Protein AF-A0A2G4H5I6-F1 (afdb_monomer_lite)

Foldseek 3Di:
DDDDDDDPPPPPVVVDDPPPPPPDPDPPDDPPVPDPVVVVVVVVVVVLVVVLCVLVVVLVVLLVQLLVVLQVPDPVSNVVSLVVNLVSLVVCVVVVSDPPVRSVVSNVVSVVSSVCGPCVVVVVVVVVVVVVVVVVVVVVVVVVVVVVVVVVPPPDDDDDDDDDDDDDDDDDDDDDDDDDDDDDDDDDDDDDDDDDDDDDDDDDDDDDDDD

Secondary structure (DSSP, 8-state):
-----------TTSSS------------S-----SHHHHHHHHHHHHHHHHHHHHHHHHHHHHHHHHHHHHHT-HHHHHHHHHHHHHHHHHHHHTTSS-HHHHHHHHHHHHHHHHHTTHHHHHHHHHHHHHHHHHHHHHHHHHHHHHHTTGGGSSS----------------------PPP-----PPPP---------------PPP---

Radius of gyration: 35.32 Å; chains: 1; bounding box: 115×94×62 Å

Structure (mmCIF, N/CA/C/O backbone):
data_AF-A0A2G4H5I6-F1
#
_entry.id   AF-A0A2G4H5I6-F1
#
loop_
_atom_site.group_PDB
_atom_site.id
_atom_site.type_symbol
_atom_site.label_atom_id
_atom_site.label_alt_id
_atom_site.label_comp_id
_atom_site.label_asym_id
_atom_site.label_entity_id
_atom_site.label_seq_id
_atom_site.pdbx_PDB_ins_code
_atom_site.Cartn_x
_atom_site.Cartn_y
_atom_site.Cartn_z
_atom_site.occupancy
_atom_site.B_iso_or_equiv
_atom_site.auth_seq_id
_atom_site.auth_comp_id
_atom_site.auth_asym_id
_atom_site.auth_atom_id
_atom_site.pdbx_PDB_model_num
ATOM 1 N N . MET A 1 1 ? -11.110 45.747 -21.780 1.00 41.75 1 MET A N 1
ATOM 2 C CA . MET A 1 1 ? -12.046 44.667 -22.158 1.00 41.75 1 MET A CA 1
ATOM 3 C C . MET A 1 1 ? -11.443 43.928 -23.343 1.00 41.75 1 MET A C 1
ATOM 5 O O . MET A 1 1 ? -11.481 44.450 -24.445 1.00 41.75 1 MET A O 1
ATOM 9 N N . ILE A 1 2 ? -10.780 42.793 -23.109 1.00 47.06 2 ILE A N 1
ATOM 10 C CA . ILE A 1 2 ? -10.164 41.994 -24.179 1.00 47.06 2 ILE A CA 1
ATOM 11 C C . ILE A 1 2 ? -11.187 40.932 -24.583 1.00 47.06 2 ILE A C 1
ATOM 13 O O . ILE A 1 2 ? -11.547 40.078 -23.775 1.00 47.06 2 ILE A O 1
ATOM 17 N N . ALA A 1 3 ? -11.702 41.046 -25.805 1.00 44.03 3 ALA A N 1
ATOM 18 C CA . ALA A 1 3 ? -12.706 40.152 -26.358 1.00 44.03 3 ALA A CA 1
ATOM 19 C C . ALA A 1 3 ? -12.125 38.740 -26.546 1.00 44.03 3 ALA A C 1
ATOM 21 O O . ALA A 1 3 ? -11.204 38.526 -27.333 1.00 44.03 3 ALA A O 1
ATOM 22 N N . CYS A 1 4 ? -12.676 37.775 -25.811 1.00 43.59 4 CYS A N 1
ATOM 23 C CA . CYS A 1 4 ? -12.380 36.356 -25.959 1.00 43.59 4 CYS A CA 1
ATOM 24 C C . CYS A 1 4 ? -12.968 35.880 -27.299 1.00 43.59 4 CYS A C 1
ATOM 26 O O . CYS A 1 4 ? -14.185 35.879 -27.473 1.00 43.59 4 CYS A O 1
ATOM 28 N N . HIS A 1 5 ? -12.117 35.531 -28.265 1.00 55.56 5 HIS A N 1
ATOM 29 C CA . HIS A 1 5 ? -12.571 34.918 -29.513 1.00 55.56 5 HIS A CA 1
ATOM 30 C C . HIS A 1 5 ? -13.091 33.493 -29.246 1.00 55.56 5 HIS A C 1
ATOM 32 O O . HIS A 1 5 ? -12.419 32.722 -28.553 1.00 55.56 5 HIS A O 1
ATOM 38 N N . PRO A 1 6 ? -14.254 33.105 -29.800 1.00 56.06 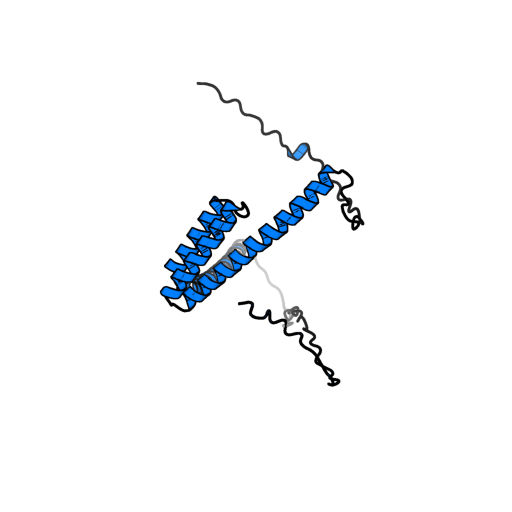6 PRO A N 1
ATOM 39 C CA . PRO A 1 6 ? -14.770 31.752 -29.666 1.00 56.06 6 PRO A CA 1
ATOM 40 C C . PRO A 1 6 ? -13.952 30.808 -30.555 1.00 56.06 6 PRO A C 1
ATOM 42 O O . PRO A 1 6 ? -14.058 30.830 -31.780 1.00 56.06 6 PRO A O 1
ATOM 45 N N . VAL A 1 7 ? -13.132 29.954 -29.941 1.00 57.03 7 VAL A N 1
ATOM 46 C CA . VAL A 1 7 ? -12.524 28.814 -30.637 1.00 57.03 7 VAL A CA 1
ATOM 47 C C . VAL A 1 7 ? -13.654 27.861 -31.012 1.00 57.03 7 VAL A C 1
ATOM 49 O O . VAL A 1 7 ? -14.208 27.166 -30.157 1.00 57.03 7 VAL A O 1
ATOM 52 N N . ALA A 1 8 ? -14.011 27.853 -32.295 1.00 55.19 8 ALA A N 1
ATOM 53 C CA . ALA A 1 8 ? -14.859 26.836 -32.886 1.00 55.19 8 ALA A CA 1
ATOM 54 C C . ALA A 1 8 ? -14.300 25.458 -32.501 1.00 55.19 8 ALA A C 1
ATOM 56 O O . ALA A 1 8 ? -13.169 25.115 -32.851 1.00 55.19 8 ALA A O 1
ATOM 57 N N . ARG A 1 9 ? -15.079 24.681 -31.738 1.00 58.03 9 ARG A N 1
ATOM 58 C CA . ARG A 1 9 ? -14.819 23.257 -31.506 1.00 58.03 9 ARG A CA 1
ATOM 59 C C . ARG A 1 9 ? -14.917 22.564 -32.859 1.00 58.03 9 ARG A C 1
ATOM 61 O O . ARG A 1 9 ? -15.999 22.158 -33.270 1.00 58.03 9 ARG A O 1
ATOM 68 N N . SER A 1 10 ? -13.794 22.472 -33.557 1.00 57.41 10 SER A N 1
ATOM 69 C CA . SER A 1 10 ? -13.638 21.601 -34.708 1.00 57.41 10 SER A CA 1
ATOM 70 C C . SER A 1 10 ? -14.009 20.188 -34.269 1.00 57.41 10 SER A C 1
ATOM 72 O O . SER A 1 10 ? -13.435 19.614 -33.339 1.00 57.41 10 SER A O 1
ATOM 74 N N . ASP A 1 11 ? -15.065 19.677 -34.889 1.00 56.25 11 ASP A N 1
ATOM 75 C CA . ASP A 1 11 ? -15.668 18.396 -34.575 1.00 56.25 11 ASP A CA 1
ATOM 76 C C . ASP A 1 11 ? -14.704 17.277 -34.984 1.00 56.25 11 ASP A C 1
ATOM 78 O O . ASP A 1 11 ? -14.683 16.794 -36.117 1.00 56.25 11 ASP A O 1
ATOM 82 N N . TRP A 1 12 ? -13.843 16.891 -34.042 1.00 52.88 12 TRP A N 1
ATOM 83 C CA . TRP A 1 12 ? -12.842 15.830 -34.181 1.00 52.88 12 TRP A CA 1
ATOM 84 C C . TRP A 1 12 ? -13.430 14.492 -34.661 1.00 52.88 12 TRP A C 1
ATOM 86 O O . TRP A 1 12 ? -12.686 13.633 -35.136 1.00 52.88 12 TRP A O 1
ATOM 96 N N . ARG A 1 13 ? -14.758 14.316 -34.577 1.00 53.72 13 ARG A N 1
ATOM 97 C CA . ARG A 1 13 ? -15.481 13.146 -35.090 1.00 53.72 13 ARG A CA 1
ATOM 98 C C . ARG A 1 13 ? -15.521 13.046 -36.615 1.00 53.72 13 ARG A C 1
ATOM 100 O O . ARG A 1 13 ? -15.739 11.944 -37.105 1.00 53.72 13 ARG A O 1
ATOM 107 N N . SER A 1 14 ? -15.286 14.129 -37.356 1.00 54.72 14 SER A N 1
ATOM 108 C CA . SER A 1 14 ? -15.277 14.092 -38.829 1.00 54.72 14 SER A CA 1
ATOM 109 C C . SER A 1 14 ? -13.963 13.534 -39.404 1.00 54.72 14 SER A C 1
ATOM 111 O O . SER A 1 14 ? -13.942 12.933 -40.474 1.00 54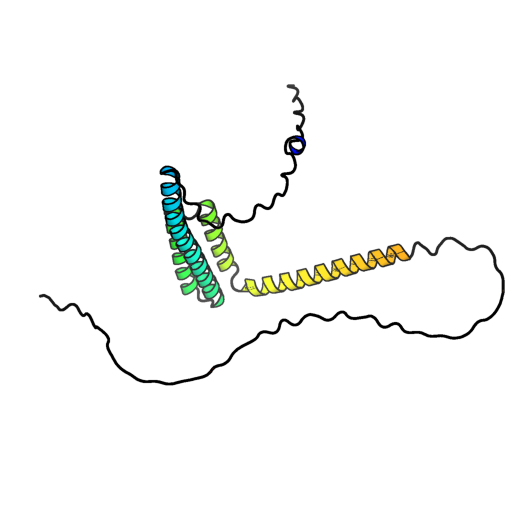.72 14 SER A O 1
ATOM 113 N N . CYS A 1 15 ? -12.855 13.649 -38.663 1.00 54.44 15 CYS A N 1
ATOM 114 C CA . CYS A 1 15 ? -11.523 13.278 -39.155 1.00 54.44 15 CYS A CA 1
ATOM 115 C C . CYS A 1 15 ? -11.106 11.825 -38.869 1.00 54.44 15 CYS A C 1
ATOM 117 O O . CYS A 1 15 ? -10.031 11.417 -39.306 1.00 54.44 15 CYS A O 1
ATOM 119 N N . TYR A 1 16 ? -11.908 11.034 -38.146 1.00 58.44 16 TYR A N 1
ATOM 120 C CA . TYR A 1 16 ? -11.603 9.621 -37.901 1.00 58.44 16 TYR A CA 1
ATOM 121 C C . TYR A 1 16 ? -12.604 8.728 -38.644 1.00 58.44 16 TYR A C 1
ATOM 123 O O . TYR A 1 16 ? -13.711 8.511 -38.145 1.00 58.44 16 TYR A O 1
ATOM 131 N N . PRO A 1 17 ? -12.257 8.199 -39.834 1.00 59.41 17 PRO A N 1
ATOM 132 C CA . PRO A 1 17 ? -13.118 7.240 -40.513 1.00 59.41 17 PRO A CA 1
ATOM 133 C C . PRO A 1 17 ? -13.340 6.026 -39.595 1.00 59.41 17 PRO A C 1
ATOM 135 O O . PRO A 1 17 ? -12.398 5.591 -38.921 1.00 59.41 17 PRO A O 1
ATOM 138 N N . PRO A 1 18 ? -14.559 5.455 -39.534 1.00 61.25 18 PRO A N 1
ATOM 139 C CA . PRO A 1 18 ? -14.814 4.282 -38.716 1.00 61.25 18 PRO A CA 1
ATOM 140 C C . PRO A 1 18 ? -13.909 3.157 -39.211 1.00 61.25 18 PRO A C 1
ATOM 142 O O . PRO A 1 18 ? -14.034 2.695 -40.347 1.00 61.25 18 PRO A O 1
ATOM 145 N N . ALA A 1 19 ? -12.965 2.749 -38.361 1.00 56.78 19 ALA A N 1
ATOM 146 C CA . ALA A 1 19 ? -12.048 1.660 -38.643 1.00 56.78 19 ALA A CA 1
ATOM 147 C C . ALA A 1 19 ? -12.852 0.459 -39.157 1.00 56.78 19 ALA A C 1
ATOM 149 O O . ALA A 1 19 ? -13.705 -0.086 -38.446 1.00 56.78 19 ALA A O 1
ATOM 150 N N . ARG A 1 20 ? -12.608 0.078 -40.420 1.00 54.12 20 ARG A N 1
ATOM 151 C CA . ARG A 1 20 ? -13.182 -1.126 -41.020 1.00 54.12 20 ARG A CA 1
ATOM 152 C C . ARG A 1 20 ? -12.883 -2.273 -40.063 1.00 54.12 20 ARG A C 1
ATOM 154 O O . ARG A 1 20 ? -11.722 -2.564 -39.787 1.00 54.12 20 ARG A O 1
ATOM 161 N N . ARG A 1 21 ? -13.935 -2.901 -39.533 1.00 57.19 21 ARG A N 1
ATOM 162 C CA . ARG A 1 21 ? -13.850 -4.090 -38.680 1.00 57.19 21 ARG A CA 1
ATOM 163 C C . ARG A 1 21 ? -13.434 -5.291 -39.532 1.00 57.19 21 ARG A C 1
ATOM 165 O O . ARG A 1 21 ? -14.226 -6.188 -39.783 1.00 57.19 21 ARG A O 1
ATOM 172 N N . GLY A 1 22 ? -12.187 -5.280 -39.991 1.00 49.09 22 GLY A N 1
ATOM 173 C CA . GLY A 1 22 ? -11.486 -6.452 -40.484 1.00 49.09 22 GLY A CA 1
ATOM 174 C C . GLY A 1 22 ? -10.975 -7.229 -39.282 1.00 49.09 22 GLY A C 1
ATOM 175 O O . GLY A 1 22 ? -9.991 -6.852 -38.652 1.00 49.09 22 GLY A O 1
ATOM 176 N N . LYS A 1 23 ? -11.695 -8.286 -38.919 1.00 55.72 23 LYS A N 1
ATOM 177 C CA . LYS A 1 23 ? -11.229 -9.300 -37.981 1.00 55.72 23 LYS A CA 1
ATOM 178 C C . LYS A 1 23 ? -10.113 -10.071 -38.691 1.00 55.72 23 LYS A C 1
ATOM 180 O O . LYS A 1 23 ? -10.418 -10.979 -39.450 1.00 55.72 23 LYS A O 1
ATOM 185 N N . SER A 1 24 ? -8.850 -9.701 -38.498 1.00 54.84 24 SER A N 1
ATOM 186 C CA . SER A 1 24 ? -7.724 -10.549 -38.903 1.00 54.84 24 SER A CA 1
ATOM 187 C C . SER A 1 24 ? -7.595 -11.703 -37.898 1.00 54.84 24 SER A C 1
ATOM 189 O O . SER A 1 24 ? -7.365 -11.454 -36.710 1.00 54.84 24 SER A O 1
ATOM 191 N N . PRO A 1 25 ? -7.810 -12.963 -38.318 1.00 57.53 25 PRO A N 1
ATOM 192 C CA . PRO A 1 25 ? -7.571 -14.120 -37.475 1.00 57.53 25 PRO A CA 1
ATOM 193 C C . PRO A 1 25 ? -6.088 -14.507 -37.559 1.00 57.53 25 PRO A C 1
ATOM 195 O O . PRO A 1 25 ? -5.510 -14.514 -38.639 1.00 57.53 25 PRO A O 1
ATOM 198 N N . GLY A 1 26 ? -5.491 -14.855 -36.418 1.00 50.06 26 GLY A N 1
ATOM 199 C CA . GLY A 1 26 ? -4.211 -15.569 -36.383 1.00 50.06 26 GLY A CA 1
ATOM 200 C C . GLY A 1 26 ? -2.964 -14.700 -36.226 1.00 50.06 26 GLY A C 1
ATOM 201 O O . GLY A 1 26 ? -2.116 -14.662 -37.104 1.00 50.06 26 GLY A O 1
ATOM 202 N N . LEU A 1 27 ? -2.812 -14.060 -35.066 1.00 49.00 27 LEU A N 1
ATOM 203 C CA . LEU A 1 27 ? -1.496 -13.705 -34.516 1.00 49.00 27 LEU A CA 1
ATOM 204 C C . LEU A 1 27 ? -1.434 -14.253 -33.087 1.00 49.00 27 LEU A C 1
ATOM 206 O O . LEU A 1 27 ? -1.467 -13.516 -32.105 1.00 49.00 27 LEU A O 1
ATOM 210 N N . THR A 1 28 ? -1.466 -15.580 -32.985 1.00 49.28 28 THR A N 1
ATOM 211 C CA . THR A 1 28 ? -1.171 -16.329 -31.754 1.00 49.28 28 THR A CA 1
ATOM 212 C C . THR A 1 28 ? 0.255 -16.864 -31.760 1.00 49.28 28 THR A C 1
ATOM 214 O O . THR A 1 28 ? 0.551 -17.814 -31.047 1.00 49.28 28 THR A O 1
ATOM 217 N N . GLU A 1 29 ? 1.136 -16.258 -32.549 1.00 50.53 29 GLU A N 1
ATOM 218 C CA . GLU A 1 29 ? 2.566 -16.441 -32.378 1.00 50.53 29 GLU A CA 1
ATOM 219 C C . GLU A 1 29 ? 3.096 -15.254 -31.598 1.00 50.53 29 GLU A C 1
ATOM 221 O O . GLU A 1 29 ? 2.771 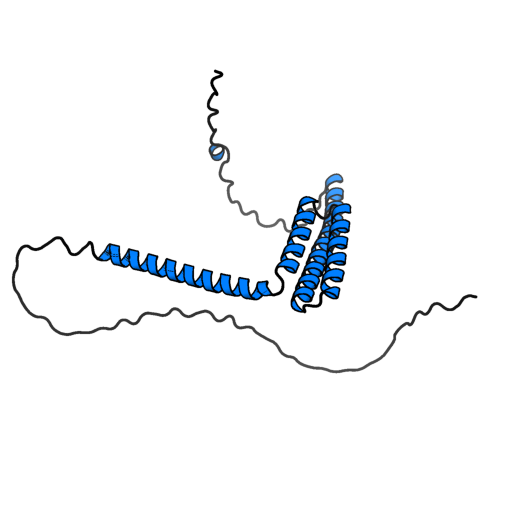-14.094 -31.858 1.00 50.53 29 GLU A O 1
ATOM 226 N N . GLU A 1 30 ? 3.821 -15.604 -30.552 1.00 52.97 30 GLU A N 1
ATOM 227 C CA . GLU A 1 30 ? 4.467 -14.739 -29.594 1.00 52.97 30 GLU A CA 1
ATOM 228 C C . GLU A 1 30 ? 4.972 -13.462 -30.258 1.00 52.97 30 GLU A C 1
ATOM 230 O O . GLU A 1 30 ? 5.655 -13.486 -31.280 1.00 52.97 30 GLU A O 1
ATOM 235 N N . CYS A 1 31 ? 4.656 -12.323 -29.645 1.00 48.53 31 CYS A N 1
ATOM 236 C CA . CYS A 1 31 ? 5.293 -11.050 -29.929 1.00 48.53 31 CYS A CA 1
ATOM 237 C C . CYS A 1 31 ? 6.795 -11.156 -29.602 1.00 48.53 31 CYS A C 1
ATOM 239 O O . CYS A 1 31 ? 7.267 -10.589 -28.613 1.00 48.53 31 CYS A O 1
ATOM 241 N N . MET A 1 32 ? 7.562 -11.890 -30.406 1.00 64.06 32 MET A N 1
ATOM 242 C CA . MET A 1 32 ? 9.010 -11.913 -30.383 1.00 64.06 32 MET A CA 1
ATOM 243 C C . MET A 1 32 ? 9.460 -10.545 -30.871 1.00 64.06 32 MET A C 1
ATOM 245 O O . MET A 1 32 ? 9.684 -10.310 -32.056 1.00 64.06 32 MET A O 1
ATOM 249 N N . ALA A 1 33 ? 9.551 -9.607 -29.931 1.00 60.88 33 ALA A N 1
ATOM 250 C CA . ALA A 1 33 ? 10.227 -8.342 -30.123 1.00 60.88 33 ALA A CA 1
ATOM 251 C C . ALA A 1 33 ? 11.573 -8.607 -30.800 1.00 60.88 33 ALA A C 1
ATOM 253 O O . ALA A 1 33 ? 12.493 -9.114 -30.167 1.00 60.88 33 ALA A O 1
ATOM 254 N N . ASN A 1 34 ? 11.704 -8.304 -32.087 1.00 79.88 34 ASN A N 1
ATOM 255 C CA . ASN A 1 34 ? 12.942 -8.595 -32.804 1.00 79.88 34 ASN A CA 1
ATOM 256 C C . ASN A 1 34 ? 14.022 -7.549 -32.452 1.00 79.88 34 ASN A C 1
ATOM 258 O O . ASN A 1 34 ? 15.203 -7.855 -32.288 1.00 79.88 34 ASN A O 1
ATOM 262 N N . ILE A 1 35 ? 13.596 -6.310 -32.186 1.00 85.31 35 ILE A N 1
ATOM 263 C CA . ILE A 1 35 ? 14.478 -5.184 -31.868 1.00 85.31 35 ILE A CA 1
ATOM 264 C C . ILE A 1 35 ? 15.042 -5.325 -30.444 1.00 85.31 35 ILE A C 1
ATOM 266 O O . ILE A 1 35 ? 14.297 -5.467 -29.472 1.00 85.31 35 ILE A O 1
ATOM 270 N N . LYS A 1 36 ? 16.371 -5.202 -30.293 1.00 89.38 36 LYS A N 1
ATOM 271 C CA . LYS A 1 36 ? 17.099 -5.348 -29.009 1.00 89.38 36 LYS A CA 1
ATOM 272 C C . LYS A 1 36 ? 16.483 -4.525 -27.865 1.00 89.38 36 LYS A C 1
ATOM 274 O O . LYS A 1 36 ? 16.339 -5.014 -26.745 1.00 89.38 36 LYS A O 1
ATOM 279 N N . GLN A 1 37 ? 16.070 -3.288 -28.150 1.00 90.19 37 GLN A N 1
ATOM 280 C CA . GLN A 1 37 ? 15.411 -2.415 -27.173 1.00 90.19 37 GLN A CA 1
ATOM 281 C C . GLN A 1 37 ? 14.073 -2.986 -26.692 1.00 90.19 37 GLN A C 1
ATOM 283 O O . GLN A 1 37 ? 13.780 -2.927 -25.500 1.00 90.19 37 GLN A O 1
ATOM 288 N N . GLN A 1 38 ? 13.268 -3.547 -27.594 1.00 90.44 38 GLN A N 1
ATOM 289 C CA . GLN A 1 38 ? 11.969 -4.121 -27.257 1.00 90.44 38 GLN A CA 1
ATOM 290 C C . GLN A 1 38 ? 12.133 -5.386 -26.398 1.00 90.44 38 GLN A C 1
ATOM 292 O O . GLN A 1 38 ? 11.480 -5.474 -25.360 1.00 90.44 38 GLN A O 1
ATOM 297 N N . LYS A 1 39 ? 13.081 -6.285 -26.729 1.00 90.06 39 LYS A N 1
ATOM 298 C CA . LYS A 1 39 ? 13.416 -7.463 -25.893 1.00 90.06 39 LYS A CA 1
ATOM 299 C C . LYS A 1 39 ? 13.733 -7.053 -24.454 1.00 90.06 39 LYS A C 1
ATOM 301 O O . LYS A 1 39 ? 13.164 -7.582 -23.504 1.00 90.06 39 LYS A O 1
ATOM 306 N N . LYS A 1 40 ? 14.573 -6.026 -24.282 1.00 92.00 40 LYS A N 1
ATOM 307 C CA . LYS A 1 40 ? 14.902 -5.472 -22.959 1.00 92.00 40 LYS A CA 1
ATOM 308 C C . LYS A 1 40 ? 13.666 -4.935 -22.228 1.00 92.00 40 LYS A C 1
ATOM 310 O O . LYS A 1 40 ? 13.537 -5.141 -21.024 1.00 92.00 40 LYS A O 1
ATOM 315 N N . ARG A 1 41 ? 12.764 -4.233 -22.925 1.00 94.06 41 ARG A N 1
ATOM 316 C CA . ARG A 1 41 ? 11.539 -3.688 -22.313 1.00 94.06 41 ARG A CA 1
ATOM 317 C C . ARG A 1 41 ? 10.587 -4.792 -21.854 1.00 94.06 41 ARG A C 1
ATOM 319 O O . ARG A 1 41 ? 10.024 -4.632 -20.777 1.00 94.06 41 ARG A O 1
ATOM 326 N N . ILE A 1 42 ? 10.469 -5.892 -22.600 1.00 92.88 42 ILE A N 1
ATOM 327 C CA . ILE A 1 42 ? 9.675 -7.066 -22.201 1.00 92.88 42 ILE A CA 1
ATOM 328 C C . ILE A 1 42 ? 10.222 -7.662 -20.899 1.00 92.88 42 ILE A C 1
ATOM 330 O O . ILE A 1 42 ? 9.496 -7.713 -19.911 1.00 92.88 42 ILE A O 1
ATOM 334 N N . LEU A 1 43 ? 11.522 -7.971 -20.840 1.00 92.94 43 LEU A N 1
ATOM 335 C CA . LEU A 1 43 ? 12.152 -8.553 -19.644 1.00 92.94 43 LEU A CA 1
ATOM 336 C C . LEU A 1 43 ? 12.017 -7.655 -18.400 1.00 92.94 43 LEU A C 1
ATOM 338 O O . LEU A 1 43 ? 11.771 -8.124 -17.286 1.00 92.94 43 LEU A O 1
ATOM 342 N N . VAL A 1 44 ? 12.164 -6.336 -18.574 1.00 95.00 44 VAL A N 1
ATOM 343 C CA . VAL A 1 44 ? 11.972 -5.366 -17.482 1.00 95.00 44 VAL A CA 1
ATOM 344 C C . VAL A 1 44 ? 10.505 -5.316 -17.047 1.00 95.00 44 VAL A C 1
ATOM 346 O O . VAL A 1 44 ? 10.229 -5.313 -15.846 1.00 95.00 44 VAL A O 1
ATOM 349 N N . ALA A 1 45 ? 9.569 -5.296 -17.997 1.00 94.06 45 ALA A N 1
ATOM 350 C CA . ALA A 1 45 ? 8.139 -5.255 -17.710 1.00 94.06 45 ALA A CA 1
ATOM 351 C C . ALA A 1 45 ? 7.668 -6.520 -16.982 1.00 94.06 45 ALA A C 1
ATOM 353 O O . ALA A 1 45 ? 6.890 -6.417 -16.035 1.00 94.06 45 ALA A O 1
ATOM 354 N N . GLU A 1 46 ? 8.165 -7.696 -17.363 1.00 95.19 46 GLU A N 1
ATOM 355 C CA . GLU A 1 46 ? 7.870 -8.967 -16.697 1.00 95.19 46 GLU A CA 1
ATOM 356 C C . GLU A 1 46 ? 8.358 -8.973 -15.249 1.00 95.19 46 GLU A C 1
ATOM 358 O O . GLU A 1 46 ? 7.574 -9.254 -14.336 1.00 95.19 46 GLU A O 1
ATOM 363 N N . ARG A 1 47 ? 9.612 -8.568 -15.011 1.00 94.06 47 ARG A N 1
ATOM 364 C CA . ARG A 1 47 ? 10.170 -8.454 -13.654 1.00 94.06 47 ARG A CA 1
ATOM 365 C C . ARG A 1 47 ? 9.335 -7.515 -12.782 1.00 94.06 47 ARG A C 1
ATOM 367 O O . ARG A 1 47 ? 8.892 -7.895 -11.697 1.00 94.06 47 ARG A O 1
ATOM 374 N N . GLN A 1 48 ? 9.051 -6.314 -13.288 1.00 95.19 48 GLN A N 1
ATOM 375 C CA . GLN A 1 48 ? 8.232 -5.325 -12.583 1.00 95.19 48 GLN A CA 1
ATOM 376 C C . GLN A 1 48 ? 6.801 -5.825 -12.356 1.00 95.19 48 GLN A C 1
ATOM 378 O O . GLN A 1 48 ? 6.215 -5.582 -11.300 1.00 95.19 48 GLN A O 1
ATOM 383 N N . ARG A 1 49 ? 6.214 -6.541 -13.323 1.00 95.56 49 ARG A N 1
ATOM 384 C CA . ARG A 1 49 ? 4.883 -7.147 -13.196 1.00 95.56 49 ARG A CA 1
ATOM 385 C C . ARG A 1 49 ? 4.856 -8.154 -12.052 1.00 95.56 49 ARG A C 1
ATOM 387 O O . ARG A 1 49 ? 3.941 -8.076 -11.232 1.00 95.56 49 ARG A O 1
ATOM 394 N N . MET A 1 50 ? 5.843 -9.043 -11.960 1.00 95.75 50 MET A N 1
ATOM 395 C CA . MET A 1 50 ? 5.918 -10.041 -10.888 1.00 95.75 50 MET A CA 1
ATOM 396 C C . MET A 1 50 ? 6.026 -9.387 -9.506 1.00 95.75 50 MET A C 1
ATOM 398 O O . MET A 1 50 ? 5.275 -9.744 -8.596 1.00 95.75 50 MET A O 1
ATOM 402 N N . GLU A 1 51 ? 6.876 -8.371 -9.351 1.00 93.94 51 GLU A N 1
ATOM 403 C CA . GLU A 1 51 ? 6.996 -7.610 -8.100 1.00 93.94 51 GLU A CA 1
ATOM 404 C C . GLU A 1 51 ? 5.699 -6.865 -7.745 1.00 93.94 51 GLU A C 1
ATOM 406 O O . GLU A 1 51 ? 5.206 -6.953 -6.616 1.00 93.94 51 GLU A O 1
ATOM 411 N N . ASN A 1 52 ? 5.080 -6.195 -8.720 1.00 95.94 52 ASN A N 1
ATOM 412 C CA . ASN A 1 52 ? 3.821 -5.478 -8.528 1.00 95.94 52 ASN A CA 1
ATOM 413 C C . ASN A 1 52 ? 2.677 -6.412 -8.123 1.00 95.94 52 ASN A C 1
ATOM 415 O O . ASN A 1 52 ? 1.857 -6.054 -7.272 1.00 95.94 52 ASN A O 1
ATOM 419 N N . ILE A 1 53 ? 2.607 -7.607 -8.712 1.00 96.38 53 ILE A N 1
ATOM 420 C CA . ILE A 1 53 ? 1.613 -8.622 -8.351 1.00 96.38 53 ILE A CA 1
ATOM 421 C C . ILE A 1 53 ? 1.843 -9.103 -6.916 1.00 96.38 53 ILE A C 1
ATOM 423 O O . ILE A 1 53 ? 0.883 -9.150 -6.141 1.00 96.38 53 ILE A O 1
ATOM 427 N N . ARG A 1 54 ? 3.093 -9.391 -6.530 1.00 96.50 54 ARG A N 1
ATOM 428 C CA . ARG A 1 54 ? 3.450 -9.800 -5.159 1.00 96.50 54 ARG A CA 1
ATOM 429 C C . ARG A 1 54 ? 3.017 -8.753 -4.131 1.00 96.50 54 ARG A C 1
ATOM 431 O O . ARG A 1 54 ? 2.313 -9.089 -3.184 1.00 96.50 54 ARG A O 1
ATOM 438 N N . TYR A 1 55 ? 3.325 -7.474 -4.353 1.00 96.88 55 TYR A N 1
ATOM 439 C CA . TYR A 1 55 ? 2.899 -6.404 -3.440 1.00 96.88 55 TYR A CA 1
ATOM 440 C C . TYR A 1 55 ? 1.384 -6.189 -3.414 1.00 96.88 55 TYR A C 1
ATOM 442 O O . TYR A 1 55 ? 0.793 -5.967 -2.357 1.00 96.88 55 TYR A O 1
ATOM 450 N N . ARG A 1 56 ? 0.713 -6.236 -4.569 1.00 94.75 56 ARG A N 1
ATOM 451 C CA . ARG A 1 56 ? -0.745 -6.036 -4.621 1.00 94.75 56 ARG A CA 1
ATOM 452 C C . ARG A 1 56 ? -1.497 -7.165 -3.927 1.00 94.75 56 ARG A C 1
ATOM 454 O O . ARG A 1 56 ? -2.475 -6.886 -3.232 1.00 94.75 56 ARG A O 1
ATOM 461 N N . SER A 1 57 ? -1.057 -8.405 -4.122 1.00 97.31 57 SER A N 1
ATOM 462 C CA . SER A 1 57 ? -1.653 -9.580 -3.486 1.00 97.31 57 SER A CA 1
ATOM 463 C C . SER A 1 57 ? -1.396 -9.590 -1.982 1.00 97.31 57 SER A C 1
ATOM 465 O O . SER A 1 57 ? -2.360 -9.702 -1.230 1.00 97.31 57 SER A O 1
ATOM 467 N N . SER A 1 58 ? -0.164 -9.339 -1.528 1.00 97.31 58 SER A N 1
ATOM 468 C CA . SER A 1 58 ? 0.152 -9.283 -0.093 1.00 97.31 58 SER A CA 1
ATOM 469 C C . SER A 1 58 ? -0.648 -8.204 0.640 1.00 97.31 58 SER A C 1
ATOM 471 O O . SER A 1 58 ? -1.241 -8.480 1.680 1.00 97.31 58 SER A O 1
ATOM 473 N N . ILE A 1 59 ? -0.781 -7.006 0.059 1.00 97.44 59 ILE A N 1
ATOM 474 C CA . ILE A 1 59 ? -1.599 -5.926 0.634 1.00 97.44 59 ILE A CA 1
ATOM 475 C C . ILE A 1 59 ? -3.082 -6.312 0.677 1.00 97.44 59 ILE A C 1
ATOM 477 O O . ILE A 1 59 ? -3.783 -5.958 1.624 1.00 97.44 59 ILE A O 1
ATOM 481 N N . LYS A 1 60 ? -3.589 -7.032 -0.332 1.00 96.62 60 LYS A N 1
ATOM 482 C CA . LYS A 1 60 ? -4.974 -7.527 -0.327 1.00 96.62 60 LYS A CA 1
ATOM 483 C C . LYS A 1 60 ? -5.188 -8.555 0.785 1.00 96.62 60 LYS A C 1
ATOM 485 O O . LYS A 1 60 ? -6.227 -8.507 1.437 1.00 96.62 60 LYS A O 1
ATOM 490 N N . THR A 1 61 ? -4.226 -9.443 1.008 1.00 97.94 61 THR A N 1
ATOM 491 C CA . THR A 1 61 ? -4.275 -10.442 2.082 1.00 97.94 61 THR A CA 1
ATOM 492 C C . THR A 1 61 ? -4.187 -9.785 3.457 1.00 97.94 61 THR A C 1
ATOM 494 O O . THR A 1 61 ? -5.041 -10.041 4.295 1.00 97.94 61 THR A O 1
ATOM 497 N N . ALA A 1 62 ? -3.244 -8.865 3.669 1.00 97.19 62 ALA A N 1
ATOM 498 C CA . ALA A 1 62 ? -3.128 -8.122 4.925 1.00 97.19 62 ALA A CA 1
ATOM 499 C C . ALA A 1 62 ? -4.396 -7.303 5.232 1.00 97.19 62 ALA A C 1
ATOM 501 O O . ALA A 1 62 ? -4.853 -7.269 6.367 1.00 97.19 62 ALA A O 1
ATOM 502 N N . PHE A 1 63 ? -5.031 -6.713 4.211 1.00 96.94 63 PHE A N 1
ATOM 503 C CA . PHE A 1 63 ? -6.324 -6.044 4.387 1.00 96.94 63 PHE A CA 1
ATOM 504 C C . PHE A 1 63 ? -7.421 -7.000 4.880 1.00 96.94 63 PHE A C 1
ATOM 506 O O . PHE A 1 63 ? -8.228 -6.606 5.714 1.00 96.94 63 PHE A O 1
ATOM 513 N N . ARG A 1 64 ? -7.469 -8.239 4.369 1.00 95.81 64 ARG A N 1
ATOM 514 C CA . ARG A 1 64 ? -8.447 -9.247 4.817 1.00 95.81 64 ARG A CA 1
ATOM 515 C C . ARG A 1 64 ? -8.239 -9.614 6.283 1.00 95.81 64 ARG A C 1
ATOM 517 O O . ARG A 1 64 ? -9.204 -9.556 7.028 1.00 95.81 64 ARG A O 1
ATOM 524 N N . ARG A 1 65 ? -6.989 -9.838 6.699 1.00 95.38 65 ARG A N 1
ATOM 525 C CA . ARG A 1 65 ? -6.635 -10.115 8.103 1.00 95.38 65 ARG A CA 1
ATOM 526 C C . ARG A 1 65 ? -7.110 -9.017 9.053 1.00 95.38 65 ARG A C 1
ATOM 528 O O . ARG A 1 65 ? -7.675 -9.311 10.094 1.00 95.38 65 ARG A O 1
ATOM 535 N N . VAL A 1 66 ? -6.947 -7.745 8.672 1.00 95.19 66 VAL A N 1
ATOM 536 C CA . VAL A 1 66 ? -7.460 -6.620 9.478 1.00 95.19 66 VAL A CA 1
ATOM 537 C C . VAL A 1 66 ? -8.986 -6.659 9.581 1.00 95.19 66 VAL A C 1
ATOM 539 O O . VAL A 1 66 ? -9.534 -6.409 10.647 1.00 95.19 66 VAL A O 1
ATOM 542 N N . VAL A 1 67 ? -9.690 -6.965 8.488 1.00 93.44 67 VAL A N 1
ATOM 543 C CA . VAL A 1 67 ? -11.158 -7.073 8.506 1.00 93.44 67 VAL A CA 1
ATOM 544 C C . VAL A 1 67 ? -11.618 -8.234 9.390 1.00 93.44 67 VAL A C 1
ATOM 546 O O . VAL A 1 67 ? -12.562 -8.056 10.152 1.00 93.44 67 VAL A O 1
ATOM 549 N N . GLU A 1 68 ? -10.951 -9.383 9.311 1.00 92.69 68 GLU A N 1
ATOM 550 C CA . GLU A 1 68 ? -11.215 -10.558 10.152 1.00 92.69 68 GLU A CA 1
ATOM 551 C C . GLU A 1 68 ? -10.971 -10.239 11.637 1.00 92.69 68 GLU A C 1
ATOM 553 O O . GLU A 1 68 ? -11.834 -10.504 12.468 1.00 92.69 68 GLU A O 1
ATOM 558 N N . ALA A 1 69 ? -9.871 -9.555 11.971 1.00 93.06 69 ALA A N 1
ATOM 559 C CA . ALA A 1 69 ? -9.593 -9.107 13.339 1.00 93.06 69 ALA A CA 1
ATOM 560 C C . ALA A 1 69 ? -10.668 -8.141 13.874 1.00 93.06 69 ALA A C 1
ATOM 562 O O . ALA A 1 69 ? -11.103 -8.256 15.016 1.00 93.06 69 ALA A O 1
ATOM 563 N N . VAL A 1 70 ? -11.155 -7.217 13.035 1.00 92.69 70 VAL A N 1
ATOM 564 C CA . VAL A 1 70 ? -12.249 -6.296 13.405 1.00 92.69 70 VAL A CA 1
ATOM 565 C C . VAL A 1 70 ? -13.570 -7.038 13.635 1.00 92.69 70 VAL A C 1
ATOM 567 O O . VAL A 1 70 ? -14.390 -6.579 14.427 1.00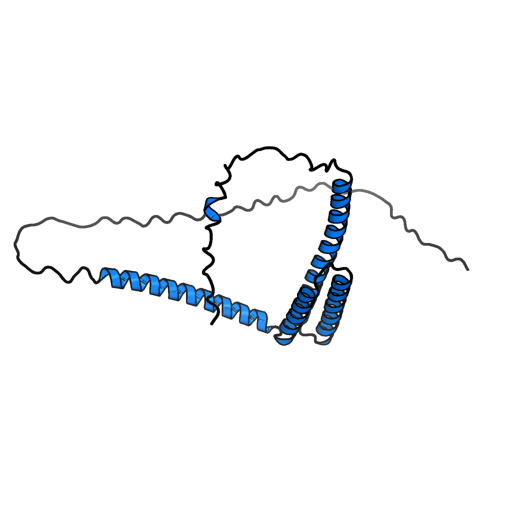 92.69 70 VAL A O 1
ATOM 570 N N . GLN A 1 71 ? -13.794 -8.170 12.964 1.00 89.19 71 GLN A N 1
ATOM 571 C CA . GLN A 1 71 ? -14.959 -9.023 13.213 1.00 89.19 71 GLN A CA 1
ATOM 572 C C . GLN A 1 71 ? -14.827 -9.815 14.520 1.00 89.19 71 GLN A C 1
ATOM 574 O O . GLN A 1 71 ? -15.839 -10.016 15.184 1.00 89.19 71 GLN A O 1
ATOM 579 N N . GLY A 1 72 ? -13.607 -10.224 14.889 1.00 88.69 72 GLY A N 1
ATOM 580 C CA . GLY A 1 72 ? -13.317 -10.889 16.164 1.00 88.69 72 GLY A CA 1
ATOM 581 C C . GLY A 1 72 ? -13.448 -9.968 17.382 1.00 88.69 72 GLY A C 1
ATOM 582 O O . GLY A 1 72 ? -13.893 -10.410 18.432 1.00 88.69 72 GLY A O 1
ATOM 583 N N . GLY A 1 73 ? -13.144 -8.674 17.229 1.00 87.00 73 GLY A N 1
ATOM 584 C CA . GLY A 1 73 ? -13.351 -7.663 18.275 1.00 87.00 73 GLY A CA 1
ATOM 585 C C . GLY A 1 73 ? -12.170 -7.454 19.232 1.00 87.00 73 GLY A C 1
ATOM 586 O O . GLY A 1 73 ? -12.251 -6.595 20.107 1.00 87.00 73 GLY A O 1
ATOM 587 N N . ASP A 1 74 ? -11.054 -8.160 19.040 1.00 91.69 74 ASP A N 1
ATOM 588 C CA . ASP A 1 74 ? -9.863 -8.037 19.886 1.00 91.69 74 ASP A CA 1
ATOM 589 C C . ASP A 1 74 ? -9.023 -6.803 19.526 1.00 91.69 74 ASP A C 1
ATOM 591 O O . ASP A 1 74 ? -8.333 -6.763 18.501 1.00 91.69 74 ASP A O 1
ATOM 595 N N . ALA A 1 75 ? -9.018 -5.793 20.400 1.00 90.19 75 ALA A N 1
ATOM 596 C CA . ALA A 1 75 ? -8.318 -4.527 20.160 1.00 90.19 75 ALA A CA 1
ATOM 597 C C . ALA A 1 75 ? -6.807 -4.705 19.891 1.00 90.19 75 ALA A C 1
ATOM 599 O O . ALA A 1 75 ? -6.271 -4.115 18.951 1.00 90.19 75 ALA A O 1
ATOM 600 N N . ALA A 1 76 ? -6.129 -5.575 20.646 1.00 93.12 76 ALA A N 1
ATOM 601 C CA . ALA A 1 76 ? -4.695 -5.830 20.480 1.00 93.12 76 ALA A CA 1
ATOM 602 C C . ALA A 1 76 ? -4.357 -6.469 19.116 1.00 93.12 76 ALA A C 1
ATOM 604 O O . ALA A 1 76 ? -3.369 -6.111 18.466 1.00 93.12 76 ALA A O 1
ATOM 605 N N . VAL A 1 77 ? -5.204 -7.387 18.641 1.00 93.56 77 VAL A N 1
ATOM 606 C CA . VAL A 1 77 ? -5.027 -8.057 17.343 1.00 93.56 77 VAL A CA 1
ATOM 607 C C . VAL A 1 77 ? -5.288 -7.079 16.193 1.00 93.56 77 VAL A C 1
ATOM 609 O O . VAL A 1 77 ? -4.584 -7.087 15.181 1.00 93.56 77 VAL A O 1
ATOM 612 N N . ILE A 1 78 ? -6.251 -6.170 16.354 1.00 94.19 78 ILE A N 1
ATOM 613 C CA . ILE A 1 78 ? -6.536 -5.127 15.361 1.00 94.19 78 ILE A CA 1
ATOM 614 C C . ILE A 1 78 ? -5.344 -4.174 15.213 1.00 94.19 78 ILE A C 1
ATOM 616 O O . ILE A 1 78 ? -4.949 -3.853 14.089 1.00 94.19 78 ILE A O 1
ATOM 620 N N . GLU A 1 79 ? -4.747 -3.731 16.321 1.00 95.19 79 GLU A N 1
ATOM 621 C CA . GLU A 1 79 ? -3.602 -2.818 16.284 1.00 95.19 79 GLU A CA 1
ATOM 622 C C . GLU A 1 79 ? -2.367 -3.440 15.631 1.00 95.19 79 GLU A C 1
ATOM 624 O O . GLU A 1 79 ? -1.701 -2.791 14.816 1.00 95.19 79 GLU A O 1
ATOM 629 N N . THR A 1 80 ? -2.061 -4.694 15.963 1.00 96.56 80 THR A N 1
ATOM 630 C CA . THR A 1 80 ? -0.925 -5.427 15.384 1.00 96.56 80 THR A CA 1
ATOM 631 C C . THR A 1 80 ? -1.120 -5.635 13.883 1.00 96.56 80 THR A C 1
ATOM 633 O O . THR A 1 80 ? -0.273 -5.207 13.090 1.00 96.56 80 THR A O 1
ATOM 636 N N . ALA A 1 81 ? -2.281 -6.145 13.464 1.00 96.06 81 ALA A N 1
ATOM 637 C CA . ALA A 1 81 ? -2.618 -6.311 12.051 1.00 96.06 81 ALA A CA 1
ATOM 638 C C . ALA A 1 81 ? -2.613 -4.973 11.283 1.00 96.06 81 ALA A C 1
ATOM 640 O O . ALA A 1 81 ? -2.183 -4.904 10.125 1.00 96.06 81 ALA A O 1
ATOM 641 N N . HIS A 1 82 ? -3.054 -3.880 11.916 1.00 96.38 82 HIS A N 1
ATOM 642 C CA . HIS A 1 82 ? -3.006 -2.545 11.324 1.00 96.38 82 HIS A CA 1
ATOM 643 C C . HIS A 1 82 ? -1.565 -2.059 11.108 1.00 96.38 82 HIS A C 1
ATOM 645 O O . HIS A 1 82 ? -1.246 -1.566 10.020 1.00 96.38 82 HIS A O 1
ATOM 651 N N . LYS A 1 83 ? -0.678 -2.231 12.097 1.00 97.19 83 LYS A N 1
ATOM 652 C CA . LYS A 1 83 ? 0.748 -1.870 11.986 1.00 97.19 83 LYS A CA 1
ATOM 653 C C . LYS A 1 83 ? 1.429 -2.641 10.852 1.00 97.19 83 LYS A C 1
ATOM 655 O O . LYS A 1 83 ? 2.114 -2.035 10.022 1.00 97.19 83 LYS A O 1
ATOM 660 N N . GLU A 1 84 ? 1.180 -3.945 10.748 1.00 97.00 84 GLU A N 1
ATOM 661 C CA . GLU A 1 84 ? 1.685 -4.773 9.645 1.00 97.00 84 GLU A CA 1
ATOM 662 C C . GLU A 1 84 ? 1.196 -4.279 8.279 1.00 97.00 84 GLU A C 1
ATOM 664 O O . GLU A 1 84 ? 1.984 -4.131 7.337 1.00 97.00 84 GLU A O 1
ATOM 669 N N . TYR A 1 85 ? -0.100 -3.974 8.172 1.00 97.75 85 TYR A N 1
ATOM 670 C CA . TYR A 1 85 ? -0.706 -3.466 6.946 1.00 97.75 85 TYR A CA 1
ATOM 671 C C . TYR A 1 85 ? -0.076 -2.145 6.488 1.00 97.75 85 TYR A C 1
ATOM 673 O O . TYR A 1 85 ? 0.269 -1.992 5.310 1.00 97.75 85 TYR A O 1
ATOM 681 N N . VAL A 1 86 ? 0.102 -1.196 7.412 1.00 97.69 86 VAL A N 1
ATOM 682 C CA . VAL A 1 86 ? 0.726 0.104 7.130 1.00 97.69 86 VAL A CA 1
ATOM 683 C C . VAL A 1 86 ? 2.180 -0.085 6.692 1.00 97.69 86 VAL A C 1
ATOM 685 O O . VAL A 1 86 ? 2.569 0.432 5.643 1.00 97.69 86 VAL A O 1
ATOM 688 N N . SER A 1 87 ? 2.943 -0.911 7.411 1.00 97.75 87 SER A N 1
ATOM 689 C CA . SER A 1 87 ? 4.334 -1.233 7.071 1.00 97.75 87 SER A CA 1
ATOM 690 C C . SER A 1 87 ? 4.473 -1.847 5.669 1.00 97.75 87 SER A C 1
ATOM 692 O O . SER A 1 87 ? 5.392 -1.504 4.919 1.00 97.75 87 SER A O 1
ATOM 694 N N . LEU A 1 88 ? 3.561 -2.740 5.268 1.00 97.56 88 LEU A N 1
ATOM 695 C CA . LEU A 1 88 ? 3.560 -3.325 3.921 1.00 97.56 88 LEU A CA 1
ATOM 696 C C . LEU A 1 88 ? 3.250 -2.294 2.829 1.00 97.56 88 LEU A C 1
ATOM 698 O O . LEU A 1 88 ? 3.857 -2.334 1.755 1.00 97.56 88 LEU A O 1
ATOM 702 N N . ILE A 1 89 ? 2.327 -1.363 3.087 1.00 97.69 89 ILE A N 1
ATOM 703 C CA . ILE A 1 89 ? 2.015 -0.272 2.155 1.00 97.69 89 ILE A CA 1
ATOM 704 C C . ILE A 1 89 ? 3.221 0.641 1.955 1.00 97.69 89 ILE A C 1
ATOM 706 O O . ILE A 1 89 ? 3.515 1.017 0.817 1.00 97.69 89 ILE A O 1
ATOM 710 N N . ASP A 1 90 ? 3.919 0.988 3.030 1.00 96.94 90 AS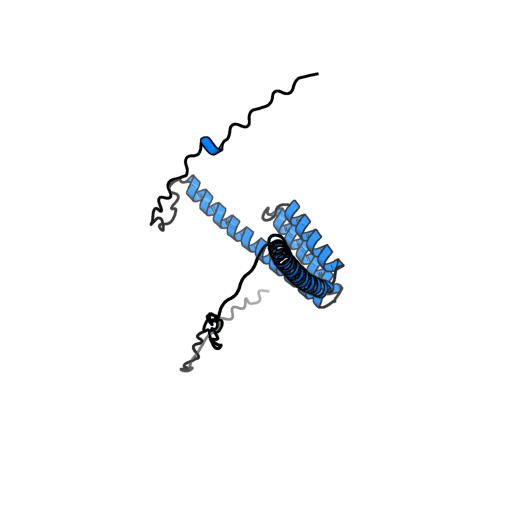P A N 1
ATOM 711 C CA . ASP A 1 90 ? 5.050 1.909 2.955 1.00 96.94 90 ASP A CA 1
ATOM 712 C C . ASP A 1 90 ? 6.231 1.273 2.226 1.00 96.94 90 ASP A C 1
ATOM 714 O O . ASP A 1 90 ? 6.788 1.881 1.308 1.00 96.94 90 ASP A O 1
ATOM 718 N N . ARG A 1 91 ? 6.498 -0.014 2.482 1.00 96.69 91 ARG A N 1
ATOM 719 C CA . ARG A 1 91 ? 7.459 -0.808 1.699 1.00 96.69 91 ARG A CA 1
ATOM 720 C C . ARG A 1 91 ? 7.095 -0.865 0.210 1.00 96.69 91 ARG A C 1
ATOM 722 O O . ARG A 1 91 ? 7.966 -0.704 -0.644 1.00 96.69 91 ARG A O 1
ATOM 729 N N . ALA A 1 92 ? 5.818 -1.051 -0.124 1.00 97.19 92 ALA A N 1
ATOM 730 C CA . ALA A 1 92 ? 5.363 -1.060 -1.517 1.00 97.19 92 ALA A CA 1
ATOM 731 C C . ALA A 1 92 ? 5.452 0.323 -2.190 1.00 97.19 92 ALA A C 1
ATOM 733 O O . ALA A 1 92 ? 5.654 0.408 -3.402 1.00 97.19 92 ALA A O 1
ATOM 734 N N . THR A 1 93 ? 5.308 1.401 -1.418 1.00 97.38 93 THR A N 1
ATOM 735 C CA . THR A 1 93 ? 5.411 2.782 -1.912 1.00 97.38 93 THR A CA 1
ATOM 736 C C . THR A 1 93 ? 6.866 3.160 -2.168 1.00 97.38 93 THR A C 1
ATOM 738 O O . THR A 1 93 ? 7.172 3.703 -3.228 1.00 97.38 93 THR A O 1
ATOM 741 N N . ALA A 1 94 ? 7.774 2.785 -1.261 1.00 96.31 94 ALA A N 1
ATOM 742 C CA . ALA A 1 94 ? 9.215 2.964 -1.436 1.00 96.31 94 ALA A CA 1
ATOM 743 C C . ALA A 1 94 ? 9.720 2.266 -2.710 1.00 96.31 94 ALA A C 1
ATOM 745 O O . ALA A 1 94 ? 10.462 2.853 -3.495 1.00 96.31 94 ALA A O 1
ATOM 746 N N . LYS A 1 95 ? 9.227 1.050 -2.988 1.00 93.44 95 LYS A N 1
ATOM 747 C CA . LYS A 1 95 ? 9.538 0.309 -4.224 1.00 93.44 95 LYS A CA 1
ATOM 748 C C . LYS A 1 95 ? 8.742 0.755 -5.457 1.00 93.44 95 LYS A C 1
ATOM 750 O O . LYS A 1 95 ? 8.809 0.102 -6.493 1.00 93.44 95 LYS A O 1
ATOM 755 N N . ARG A 1 96 ? 7.967 1.842 -5.364 1.00 94.12 96 ARG A N 1
ATOM 756 C CA . ARG A 1 96 ? 7.113 2.386 -6.440 1.00 94.12 96 ARG A CA 1
ATOM 757 C C . ARG A 1 96 ? 6.094 1.391 -7.021 1.00 94.12 96 ARG A C 1
ATOM 759 O O . ARG A 1 96 ? 5.523 1.644 -8.080 1.00 94.12 96 ARG A O 1
ATOM 766 N N . ALA A 1 97 ? 5.786 0.306 -6.310 1.00 95.38 97 ALA A N 1
ATOM 767 C CA . ALA A 1 97 ? 4.729 -0.632 -6.691 1.00 95.38 97 ALA A CA 1
ATOM 768 C C . ALA A 1 97 ? 3.322 -0.035 -6.476 1.00 95.38 97 ALA A C 1
ATOM 770 O O . ALA A 1 97 ? 2.341 -0.437 -7.115 1.00 95.38 97 ALA A O 1
ATOM 771 N N . LEU A 1 98 ? 3.217 0.948 -5.573 1.00 94.62 98 LEU A N 1
ATOM 772 C CA . LEU A 1 98 ? 2.040 1.787 -5.364 1.00 94.62 98 LEU A CA 1
ATOM 773 C C . LEU A 1 98 ? 2.415 3.268 -5.390 1.00 94.62 98 LEU A C 1
ATOM 775 O O . LEU A 1 98 ? 3.437 3.680 -4.856 1.00 94.62 98 LEU A O 1
ATOM 779 N N . HIS A 1 99 ? 1.528 4.078 -5.962 1.00 97.00 99 HIS A N 1
ATOM 780 C CA . HIS A 1 99 ? 1.630 5.530 -5.883 1.00 97.00 99 HIS A CA 1
ATOM 781 C C . HIS A 1 99 ? 1.276 6.030 -4.474 1.00 97.00 99 HIS A C 1
ATOM 783 O O . HIS A 1 99 ? 0.341 5.504 -3.863 1.00 97.00 99 HIS A O 1
ATOM 789 N N . GLN A 1 100 ? 1.921 7.106 -4.018 1.00 97.06 100 GLN A N 1
ATOM 790 C CA . GLN A 1 100 ? 1.730 7.710 -2.689 1.00 97.06 100 GLN A CA 1
ATOM 791 C C . GLN A 1 100 ? 0.251 8.012 -2.396 1.00 97.06 100 GLN A C 1
ATOM 793 O O . GLN A 1 100 ? -0.307 7.513 -1.428 1.00 97.06 100 GLN A O 1
ATOM 798 N N . ASN A 1 101 ? -0.455 8.679 -3.314 1.00 97.56 101 ASN A N 1
ATOM 799 C CA . ASN A 1 101 ? -1.902 8.917 -3.168 1.00 97.56 101 ASN A CA 1
ATOM 800 C C . ASN A 1 101 ? -2.724 7.622 -3.029 1.00 97.56 101 ASN A C 1
ATOM 802 O O . ASN A 1 101 ? -3.724 7.583 -2.315 1.00 97.56 101 ASN A O 1
ATOM 806 N N . THR A 1 102 ? -2.318 6.539 -3.699 1.00 96.81 102 THR A N 1
ATOM 807 C CA . THR A 1 102 ? -2.992 5.240 -3.555 1.00 96.81 102 THR A CA 1
ATOM 808 C C . THR A 1 102 ? -2.703 4.618 -2.193 1.00 96.81 102 THR A C 1
ATOM 810 O O . THR A 1 102 ? -3.613 4.043 -1.597 1.00 96.81 102 THR A O 1
ATOM 813 N N . ALA A 1 103 ? -1.475 4.752 -1.693 1.00 97.62 103 ALA A N 1
ATOM 814 C CA . ALA A 1 103 ? -1.102 4.350 -0.343 1.00 97.62 103 ALA A CA 1
ATOM 815 C C . ALA A 1 103 ? -1.927 5.112 0.706 1.00 97.62 103 ALA A C 1
ATOM 817 O O . ALA A 1 103 ? -2.597 4.475 1.520 1.00 97.62 103 ALA A O 1
ATOM 818 N N . SER A 1 104 ? -2.009 6.441 0.610 1.00 97.88 104 SER A N 1
ATOM 819 C CA . SER A 1 104 ? -2.803 7.281 1.518 1.00 97.88 104 SER A CA 1
ATOM 820 C C . SER A 1 104 ? -4.283 6.891 1.523 1.00 97.88 104 SER A C 1
ATOM 822 O O . SER A 1 104 ? -4.871 6.702 2.588 1.00 97.88 104 SER A O 1
ATOM 824 N N . ARG A 1 105 ? -4.886 6.663 0.344 1.00 97.50 105 ARG A N 1
ATOM 825 C CA . ARG A 1 105 ? -6.279 6.183 0.241 1.00 97.50 105 ARG A CA 1
ATOM 826 C C . ARG A 1 105 ? -6.489 4.832 0.924 1.00 97.50 105 ARG A C 1
ATOM 828 O O . ARG A 1 105 ? -7.536 4.612 1.527 1.00 97.50 105 ARG A O 1
ATOM 835 N N . LYS A 1 106 ? -5.525 3.916 0.812 1.00 97.00 106 LYS A N 1
ATOM 836 C CA . LYS A 1 106 ? -5.602 2.589 1.438 1.00 97.00 106 LYS A CA 1
ATOM 837 C C . LYS A 1 106 ? -5.474 2.663 2.960 1.00 97.00 106 LYS A C 1
ATOM 839 O O . LYS A 1 106 ? -6.291 2.048 3.640 1.00 97.00 106 LYS A O 1
ATOM 844 N N . LYS A 1 107 ? -4.540 3.466 3.480 1.00 97.06 107 LYS A N 1
ATOM 845 C CA . LYS A 1 107 ? -4.414 3.740 4.922 1.00 97.06 107 LYS A CA 1
ATOM 846 C C . LYS A 1 107 ? -5.711 4.335 5.480 1.00 97.06 107 LYS A C 1
ATOM 848 O O . LYS A 1 107 ? -6.314 3.758 6.377 1.00 97.06 107 LYS A O 1
ATOM 853 N N . ALA A 1 108 ? -6.220 5.396 4.848 1.00 97.25 108 ALA A N 1
ATOM 854 C CA . ALA A 1 108 ? -7.477 6.039 5.239 1.00 97.25 108 ALA A CA 1
ATOM 855 C C . ALA A 1 108 ? -8.696 5.102 5.145 1.00 97.25 108 ALA A C 1
ATOM 857 O O . ALA A 1 108 ? -9.671 5.248 5.877 1.00 97.25 108 ALA A O 1
ATOM 858 N N . ARG A 1 109 ? -8.681 4.133 4.223 1.00 95.56 109 ARG A N 1
ATOM 859 C CA . ARG A 1 109 ? -9.751 3.136 4.130 1.00 95.56 109 ARG A CA 1
ATOM 860 C C . ARG A 1 109 ? -9.747 2.199 5.332 1.00 95.56 109 ARG A C 1
ATOM 862 O O . ARG A 1 109 ? -10.826 1.914 5.839 1.00 95.56 109 ARG A O 1
ATOM 869 N N . VAL A 1 110 ? -8.585 1.707 5.757 1.00 95.38 110 VAL A N 1
ATOM 870 C CA . VAL A 1 110 ? -8.499 0.792 6.904 1.00 95.38 110 VAL A CA 1
ATOM 871 C C . VAL A 1 110 ? -8.889 1.492 8.196 1.00 95.38 110 VAL A C 1
ATOM 873 O O . VAL A 1 110 ? -9.704 0.950 8.935 1.00 95.38 110 VAL A O 1
ATOM 876 N N . THR A 1 111 ? -8.426 2.722 8.419 1.00 95.19 111 THR A N 1
ATOM 877 C CA . THR A 1 111 ? -8.817 3.485 9.614 1.00 95.19 111 THR A CA 1
ATOM 878 C C . THR A 1 111 ? -10.331 3.682 9.697 1.00 95.19 111 THR A C 1
ATOM 880 O O . THR A 1 111 ? -10.919 3.494 10.756 1.00 95.19 111 THR A O 1
ATOM 883 N N . ARG A 1 112 ? -11.004 3.949 8.568 1.00 93.81 112 ARG A N 1
ATOM 884 C CA . ARG A 1 112 ? -12.477 4.017 8.509 1.00 93.81 112 ARG A CA 1
ATOM 885 C C . ARG A 1 112 ? -13.168 2.683 8.786 1.00 93.81 112 ARG A C 1
ATOM 887 O O . ARG A 1 112 ? -14.297 2.692 9.265 1.00 93.81 112 ARG A O 1
ATOM 894 N N . VAL A 1 113 ? -12.556 1.557 8.414 1.00 92.12 113 VAL A N 1
ATOM 895 C CA . VAL A 1 113 ? -13.101 0.222 8.710 1.00 92.12 113 VAL A CA 1
ATOM 896 C C . VAL A 1 113 ? -13.009 -0.049 10.205 1.00 92.12 113 VAL A C 1
ATOM 898 O O . VAL A 1 113 ? -14.022 -0.404 10.796 1.00 92.12 113 VAL A O 1
ATOM 901 N N . ILE A 1 114 ? -11.845 0.197 10.810 1.00 93.06 114 ILE A N 1
ATOM 902 C CA . ILE A 1 114 ? -11.634 0.046 12.255 1.00 93.06 114 ILE A CA 1
ATOM 903 C C . ILE A 1 114 ? -12.611 0.946 13.026 1.00 93.06 114 ILE A C 1
ATOM 905 O O . ILE A 1 114 ? -13.332 0.462 13.887 1.00 93.06 114 ILE A O 1
ATOM 909 N N . ALA A 1 115 ? -12.736 2.221 12.638 1.00 91.62 115 ALA A N 1
ATOM 910 C CA . ALA A 1 115 ? -13.647 3.170 13.283 1.00 91.62 115 ALA A CA 1
ATOM 911 C C . ALA A 1 115 ? -15.138 2.804 13.146 1.00 91.62 115 ALA A C 1
ATOM 913 O O . ALA A 1 115 ? -15.939 3.164 14.003 1.00 91.62 115 ALA A O 1
ATOM 914 N N . ARG A 1 116 ? -15.542 2.115 12.068 1.00 87.19 116 ARG A N 1
ATOM 915 C CA . ARG A 1 116 ? -16.932 1.650 11.894 1.00 87.19 116 ARG A CA 1
ATOM 916 C C . ARG A 1 116 ? -17.240 0.363 12.654 1.00 87.19 116 ARG A C 1
ATOM 918 O O . ARG A 1 116 ? -18.415 0.100 12.902 1.00 87.19 116 ARG A O 1
ATOM 925 N N . GLY A 1 117 ? -16.227 -0.437 12.979 1.00 81.00 117 GLY A N 1
ATOM 926 C CA . GLY A 1 117 ? -16.402 -1.726 13.641 1.00 81.00 117 GLY A CA 1
ATOM 927 C C . GLY A 1 117 ? -17.292 -2.715 12.858 1.00 81.00 117 GLY A C 1
ATOM 928 O O . GLY A 1 117 ? -17.498 -2.563 11.644 1.00 81.00 117 GLY A O 1
ATOM 929 N N . PRO A 1 118 ? -17.862 -3.732 13.531 1.00 74.25 118 PRO A N 1
ATOM 930 C CA . PRO A 1 118 ? -18.654 -4.798 12.901 1.00 74.25 118 PRO A CA 1
ATOM 931 C C . PRO A 1 118 ? -20.002 -4.333 12.314 1.00 74.25 118 PRO A C 1
ATOM 933 O O . PRO A 1 118 ? -20.627 -5.064 11.543 1.00 74.25 118 PRO A O 1
ATOM 936 N N . GLN A 1 119 ? -20.415 -3.081 12.559 1.00 69.44 119 GLN A N 1
ATOM 937 C CA . GLN A 1 119 ? -21.630 -2.460 11.998 1.00 69.44 119 GLN A CA 1
ATOM 938 C C . GLN A 1 119 ? -21.653 -2.439 10.452 1.00 69.44 119 GLN A C 1
ATOM 940 O O . GLN A 1 119 ? -22.667 -2.127 9.818 1.00 69.44 119 GLN A O 1
ATOM 945 N N . LEU A 1 120 ? -20.533 -2.769 9.800 1.00 64.31 120 LEU A N 1
ATOM 946 C CA . LEU A 1 120 ? -20.428 -2.913 8.350 1.00 64.31 120 LEU A CA 1
ATOM 947 C C . LEU A 1 120 ? -21.376 -3.965 7.768 1.00 64.31 120 LEU A C 1
ATOM 949 O O . LEU A 1 120 ? -21.916 -3.728 6.687 1.00 64.31 120 LEU A O 1
ATOM 953 N N . GLU A 1 121 ? -21.602 -5.093 8.439 1.00 72.69 121 GLU A N 1
ATOM 954 C CA . GLU A 1 121 ? -22.526 -6.102 7.906 1.00 72.69 121 GLU A CA 1
ATOM 955 C C . GLU A 1 121 ? -23.974 -5.622 7.987 1.00 72.69 121 GLU A C 1
ATOM 957 O O . GLU A 1 121 ? -24.722 -5.714 7.012 1.00 72.69 121 GLU A O 1
ATOM 962 N N . GLU A 1 122 ? -24.341 -4.978 9.089 1.00 76.06 122 GLU A N 1
ATOM 963 C CA . GLU A 1 122 ? -25.690 -4.459 9.291 1.00 76.06 122 GLU A CA 1
ATOM 964 C C . GLU A 1 122 ? -26.008 -3.294 8.342 1.00 76.06 122 GLU A C 1
ATOM 966 O O . GLU A 1 122 ? -27.055 -3.253 7.692 1.00 76.06 122 GLU A O 1
ATOM 971 N N . THR A 1 123 ? -25.057 -2.376 8.149 1.00 76.25 123 THR A N 1
ATOM 972 C CA . THR A 1 123 ? -25.199 -1.275 7.181 1.00 76.25 123 THR A CA 1
ATOM 973 C C . THR A 1 123 ? -25.262 -1.766 5.732 1.00 76.25 123 THR A C 1
ATOM 975 O O . THR A 1 123 ? -26.017 -1.206 4.929 1.00 76.25 123 THR A O 1
ATOM 978 N N . LYS A 1 124 ? -24.525 -2.827 5.370 1.00 81.00 124 LYS A N 1
ATOM 979 C CA . LYS A 1 124 ? -24.638 -3.465 4.047 1.00 81.00 124 LYS A CA 1
ATOM 980 C C . LYS A 1 124 ? -26.019 -4.079 3.849 1.00 81.00 124 LYS A C 1
ATOM 982 O O . LYS A 1 124 ? -26.624 -3.799 2.812 1.00 81.00 124 LYS A O 1
ATOM 987 N N . LYS A 1 125 ? -26.522 -4.853 4.820 1.00 81.69 125 LYS A N 1
ATOM 988 C CA . LYS A 1 125 ? -27.872 -5.444 4.780 1.00 81.69 125 LYS A CA 1
ATOM 989 C C . LYS A 1 125 ? -28.931 -4.354 4.608 1.00 81.69 125 LYS A C 1
ATOM 991 O O . LYS A 1 125 ? -29.691 -4.405 3.644 1.00 81.69 125 LYS A O 1
ATOM 996 N N . ARG A 1 126 ? -28.885 -3.300 5.437 1.00 83.75 126 ARG A N 1
ATOM 997 C CA . ARG A 1 126 ? -29.771 -2.121 5.347 1.00 83.75 126 ARG A CA 1
ATOM 998 C C . ARG A 1 126 ? -29.733 -1.442 3.978 1.00 83.75 126 ARG A C 1
ATOM 1000 O O . ARG A 1 126 ? -30.757 -1.012 3.456 1.00 83.75 126 ARG A O 1
ATOM 1007 N N . ARG A 1 127 ? -28.554 -1.336 3.361 1.00 87.94 127 ARG A N 1
ATOM 1008 C CA . ARG A 1 127 ? -28.424 -0.769 2.012 1.00 87.94 127 ARG A CA 1
ATOM 1009 C C . ARG A 1 127 ? -29.040 -1.676 0.943 1.00 87.94 127 ARG A C 1
ATOM 1011 O O . ARG A 1 127 ? -29.622 -1.156 -0.005 1.00 87.94 127 ARG A O 1
ATOM 1018 N N . VAL A 1 128 ? -28.893 -2.999 1.063 1.00 88.19 128 VAL A N 1
ATOM 1019 C CA . VAL A 1 128 ? -29.492 -3.966 0.126 1.00 88.19 128 VAL A CA 1
ATOM 1020 C C . VAL A 1 128 ? -31.013 -3.907 0.205 1.00 88.19 128 VAL A C 1
ATOM 1022 O O . VAL A 1 128 ? -31.637 -3.715 -0.836 1.00 88.19 128 VAL A O 1
ATOM 1025 N N . THR A 1 129 ? -31.588 -3.970 1.411 1.00 87.06 129 THR A N 1
ATOM 1026 C CA . THR A 1 129 ? -33.045 -3.892 1.608 1.00 87.06 129 THR A CA 1
ATOM 1027 C C . THR A 1 129 ? -33.610 -2.565 1.108 1.00 87.06 129 THR A C 1
ATOM 1029 O O . THR A 1 129 ? -34.614 -2.547 0.396 1.00 87.06 129 THR A O 1
ATOM 1032 N N . ARG A 1 130 ? -32.917 -1.447 1.373 1.00 88.06 130 ARG A N 1
ATOM 1033 C CA . ARG A 1 130 ? -33.304 -0.132 0.846 1.00 88.06 130 ARG A CA 1
ATOM 1034 C C . ARG A 1 130 ? -33.243 -0.083 -0.680 1.00 88.06 130 ARG A C 1
ATOM 1036 O O . ARG A 1 130 ? -34.159 0.443 -1.293 1.00 88.06 130 ARG A O 1
ATOM 1043 N N . LYS A 1 131 ? -32.213 -0.661 -1.308 1.00 88.44 131 LYS A N 1
ATOM 1044 C CA . LYS A 1 131 ? -32.078 -0.697 -2.776 1.00 88.44 131 LYS A CA 1
ATOM 1045 C C . LYS A 1 131 ? -33.169 -1.541 -3.441 1.00 88.44 131 LYS A C 1
ATOM 1047 O O . LYS A 1 131 ? -33.677 -1.159 -4.495 1.00 88.44 131 LYS A O 1
ATOM 1052 N N . THR A 1 132 ? -33.513 -2.689 -2.858 1.00 84.50 132 THR A N 1
ATOM 1053 C CA . THR A 1 132 ? -34.626 -3.514 -3.347 1.00 84.50 132 THR A CA 1
ATOM 1054 C C . THR A 1 132 ? -35.957 -2.796 -3.167 1.00 84.50 132 THR A C 1
ATOM 1056 O O . THR A 1 132 ? -36.747 -2.791 -4.104 1.00 84.50 132 THR A O 1
ATOM 1059 N N . ALA A 1 133 ? -36.163 -2.110 -2.037 1.00 82.88 133 ALA A N 1
ATOM 1060 C CA . ALA A 1 133 ? -37.361 -1.310 -1.793 1.00 82.88 133 ALA A CA 1
ATOM 1061 C C . ALA A 1 133 ? -37.484 -0.132 -2.774 1.00 82.88 133 ALA A C 1
ATOM 1063 O O . ALA A 1 133 ? -38.540 0.045 -3.365 1.00 82.88 133 ALA A O 1
ATOM 1064 N N . THR A 1 134 ? -36.406 0.614 -3.050 1.00 83.88 134 THR A N 1
ATOM 1065 C CA . THR A 1 134 ? -36.436 1.707 -4.044 1.00 83.88 134 THR A CA 1
ATOM 1066 C C . THR A 1 134 ? -36.669 1.199 -5.462 1.00 83.88 134 THR A C 1
ATOM 1068 O O . THR A 1 134 ? -37.313 1.875 -6.251 1.00 83.88 134 THR A O 1
ATOM 1071 N N . LYS A 1 135 ? -36.159 0.006 -5.801 1.00 86.44 135 LYS A N 1
ATOM 1072 C CA . LYS A 1 135 ? -36.412 -0.615 -7.108 1.00 86.44 135 LYS A CA 1
ATOM 1073 C C . LYS A 1 135 ? -37.860 -1.100 -7.232 1.00 86.44 135 LYS A C 1
ATOM 1075 O O . LYS A 1 135 ? -38.428 -0.999 -8.310 1.00 86.44 135 LYS A O 1
ATOM 1080 N N . ALA A 1 136 ? -38.434 -1.628 -6.150 1.00 83.12 136 ALA A N 1
ATOM 1081 C CA . ALA A 1 136 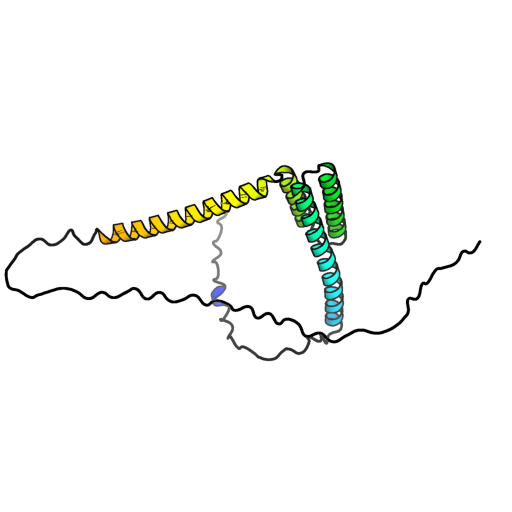? -39.846 -1.986 -6.098 1.00 83.12 136 ALA A CA 1
ATOM 1082 C C . ALA A 1 136 ? -40.728 -0.735 -6.220 1.00 83.12 136 ALA A C 1
ATOM 1084 O O . ALA A 1 136 ? -41.608 -0.722 -7.065 1.00 83.12 136 ALA A O 1
ATOM 1085 N N . ALA A 1 137 ? -40.425 0.332 -5.476 1.00 74.69 137 ALA A N 1
ATOM 1086 C CA . ALA A 1 137 ? -41.145 1.603 -5.552 1.00 74.69 137 ALA A CA 1
ATOM 1087 C C . ALA A 1 137 ? -41.068 2.242 -6.949 1.00 74.69 137 ALA A C 1
ATOM 1089 O O . ALA A 1 137 ? -42.101 2.599 -7.493 1.00 74.69 137 ALA A O 1
ATOM 1090 N N . ALA A 1 138 ? -39.884 2.290 -7.577 1.00 82.31 138 ALA A N 1
ATOM 1091 C CA . ALA A 1 138 ? -39.737 2.786 -8.950 1.00 82.31 138 ALA A CA 1
ATOM 1092 C C . ALA A 1 138 ? -40.546 1.961 -9.966 1.00 82.31 138 ALA A C 1
ATOM 1094 O O . ALA A 1 138 ? -41.094 2.511 -10.912 1.00 82.31 138 ALA A O 1
ATOM 1095 N N . LYS A 1 139 ? -40.662 0.644 -9.749 1.00 77.12 139 LYS A N 1
ATOM 1096 C CA . LYS A 1 139 ? -41.479 -0.233 -10.593 1.00 77.12 139 LYS A CA 1
ATOM 1097 C C . LYS A 1 139 ? -42.985 -0.029 -10.382 1.00 77.12 139 LYS A C 1
ATOM 1099 O O . LYS A 1 139 ? -43.747 -0.250 -11.314 1.00 77.12 139 LYS A O 1
ATOM 1104 N N . VAL A 1 140 ? -43.408 0.351 -9.176 1.00 73.62 140 VAL A N 1
ATOM 1105 C CA . VAL A 1 140 ? -44.813 0.676 -8.881 1.00 73.62 140 VAL A CA 1
ATOM 1106 C C . VAL A 1 140 ? -45.179 2.024 -9.493 1.00 73.62 140 VAL A C 1
ATOM 1108 O O . VAL A 1 140 ? -46.183 2.083 -10.181 1.00 73.62 140 VAL A O 1
ATOM 1111 N N . THR A 1 141 ? -44.327 3.048 -9.383 1.00 69.12 141 THR A N 1
ATOM 1112 C CA . THR A 1 141 ? -44.572 4.345 -10.039 1.00 69.12 141 THR A CA 1
ATOM 1113 C C . THR A 1 141 ? -44.521 4.239 -11.565 1.00 69.12 141 THR A C 1
ATOM 1115 O O . THR A 1 141 ? -45.313 4.871 -12.246 1.00 69.12 141 THR A O 1
ATOM 1118 N N . GLU A 1 142 ? -43.636 3.402 -12.124 1.00 66.62 142 GLU A N 1
ATOM 1119 C CA . GLU A 1 142 ? -43.655 3.083 -13.563 1.00 66.62 142 GLU A CA 1
ATOM 1120 C C . GLU A 1 142 ? -44.947 2.363 -13.980 1.00 66.62 142 GLU A C 1
ATOM 1122 O O . GLU A 1 142 ? -45.405 2.550 -15.099 1.00 66.62 142 GLU A O 1
ATOM 1127 N N . ALA A 1 143 ? -45.543 1.546 -13.107 1.00 56.25 143 ALA A N 1
ATOM 1128 C CA . ALA A 1 143 ? -46.819 0.894 -13.384 1.00 56.25 143 ALA A CA 1
ATOM 1129 C C . ALA A 1 143 ? -48.012 1.847 -13.199 1.00 56.25 143 ALA A C 1
ATOM 1131 O O . ALA A 1 143 ? -48.947 1.775 -13.984 1.00 56.25 143 ALA A O 1
ATOM 1132 N N . GLU A 1 144 ? -47.977 2.750 -12.217 1.00 57.00 144 GLU A N 1
ATOM 1133 C CA . GLU A 1 144 ? -49.015 3.766 -11.991 1.00 57.00 144 GLU A CA 1
ATOM 1134 C C . GLU A 1 144 ? -49.075 4.793 -13.132 1.00 57.00 144 GLU A C 1
ATOM 1136 O O . GLU A 1 144 ? -50.170 5.116 -13.577 1.00 57.00 144 GLU A O 1
ATOM 1141 N N . VAL A 1 145 ? -47.936 5.207 -13.705 1.00 53.69 145 VAL A N 1
ATOM 1142 C CA . VAL A 1 145 ? -47.907 6.088 -14.896 1.00 53.69 145 VAL A CA 1
ATOM 1143 C C . VAL A 1 145 ? -48.543 5.416 -16.127 1.00 53.69 145 VAL A C 1
ATOM 1145 O O . VAL A 1 145 ? -49.152 6.093 -16.948 1.00 53.69 145 VAL A O 1
ATOM 1148 N N . VAL A 1 146 ? -48.480 4.082 -16.237 1.00 52.41 146 VAL A N 1
ATOM 1149 C CA . VAL A 1 146 ? -49.172 3.324 -17.302 1.00 52.41 146 VAL A CA 1
ATOM 1150 C C . VAL A 1 146 ? -50.678 3.218 -17.040 1.00 52.41 146 VAL A C 1
ATOM 1152 O O . VAL A 1 146 ? -51.445 3.071 -17.986 1.00 52.41 146 VAL A O 1
ATOM 1155 N N . VAL A 1 147 ? -51.125 3.302 -15.783 1.00 52.28 147 VAL A N 1
ATOM 1156 C CA . VAL A 1 147 ? -52.559 3.347 -15.462 1.00 52.28 147 VAL A CA 1
ATOM 1157 C C . VAL A 1 147 ? -53.115 4.746 -15.731 1.00 52.28 147 VAL A C 1
ATOM 1159 O O . VAL A 1 147 ? -54.172 4.840 -16.339 1.00 52.28 147 VAL A O 1
ATOM 1162 N N . GLU A 1 148 ? -52.397 5.823 -15.394 1.00 49.66 148 GLU A N 1
ATOM 1163 C CA . GLU A 1 148 ? -52.834 7.202 -15.688 1.00 49.66 148 GLU A CA 1
ATOM 1164 C C . GLU A 1 148 ? -52.917 7.518 -17.192 1.00 49.66 148 GLU A C 1
ATOM 1166 O O . GLU A 1 148 ? -53.808 8.255 -17.602 1.00 49.66 148 GLU A O 1
ATOM 1171 N N . GLU A 1 149 ? -52.074 6.923 -18.043 1.00 45.62 149 GLU A N 1
ATOM 1172 C CA . GLU A 1 149 ? -52.144 7.132 -19.502 1.00 45.62 149 GLU A CA 1
ATOM 1173 C C . GLU A 1 149 ? -53.320 6.380 -20.172 1.00 45.62 149 GLU A C 1
ATOM 1175 O O . GLU A 1 149 ? -53.715 6.714 -21.287 1.00 45.62 149 GLU A O 1
ATOM 1180 N N . VAL A 1 150 ? -53.938 5.400 -19.495 1.00 45.25 150 VAL A N 1
ATOM 1181 C CA . VAL A 1 150 ? -55.089 4.633 -20.023 1.00 45.25 150 VAL A CA 1
ATOM 1182 C C . VAL A 1 150 ? -56.443 5.256 -19.637 1.00 45.25 150 VAL A C 1
ATOM 1184 O O . VAL A 1 150 ? -57.429 5.021 -20.330 1.00 45.25 150 VAL A O 1
ATOM 1187 N N . VAL A 1 151 ? -56.510 6.111 -18.606 1.00 44.69 151 VAL A N 1
ATOM 1188 C CA . VAL A 1 151 ? -57.768 6.773 -18.175 1.00 44.69 151 VAL A CA 1
ATOM 1189 C C . VAL A 1 151 ? -58.124 8.007 -19.035 1.00 44.69 151 VAL A C 1
ATOM 1191 O O . VAL A 1 151 ? -59.226 8.528 -18.932 1.00 44.69 151 VAL A O 1
ATOM 1194 N N . VAL A 1 152 ? -57.252 8.453 -19.952 1.00 44.66 152 VAL A N 1
ATOM 1195 C CA . VAL A 1 152 ? -57.506 9.628 -20.827 1.00 44.66 152 VAL A CA 1
ATOM 1196 C C . VAL A 1 152 ? -58.237 9.266 -22.141 1.00 44.66 152 VAL A C 1
ATOM 1198 O O . VAL A 1 152 ? -58.416 10.116 -23.005 1.00 44.66 152 VAL A O 1
ATOM 1201 N N . VAL A 1 153 ? -58.693 8.019 -22.327 1.00 45.09 153 VAL A N 1
ATOM 1202 C CA . VAL A 1 153 ? -59.379 7.588 -23.572 1.00 45.09 153 VAL A CA 1
ATOM 1203 C C . VAL A 1 153 ? -60.917 7.555 -23.448 1.00 45.09 153 VAL A C 1
ATOM 1205 O O . VAL A 1 153 ? -61.596 7.364 -24.450 1.00 45.09 153 VAL A O 1
ATOM 1208 N N . GLU A 1 154 ? -61.507 7.787 -22.269 1.00 46.97 154 GLU A N 1
ATOM 1209 C CA . GLU A 1 154 ? -62.957 7.576 -22.061 1.00 46.97 154 GLU A CA 1
ATOM 1210 C C . GLU A 1 154 ? -63.852 8.837 -22.112 1.00 46.97 154 GLU A C 1
ATOM 1212 O O . GLU A 1 154 ? -65.065 8.701 -21.980 1.00 46.97 154 GLU A O 1
ATOM 1217 N N . GLU A 1 155 ? -63.327 10.049 -22.354 1.00 48.06 155 GLU A N 1
ATOM 1218 C CA . GLU A 1 155 ? -64.125 11.292 -22.216 1.00 48.06 155 GLU A CA 1
ATOM 1219 C C . GLU A 1 155 ? -64.577 12.009 -23.508 1.00 48.06 155 GLU A C 1
ATOM 1221 O O . GLU A 1 155 ? -65.150 13.093 -23.426 1.00 48.06 155 GLU A O 1
ATOM 1226 N N . GLU A 1 156 ? -64.446 11.417 -24.701 1.00 51.06 156 GLU A N 1
ATOM 1227 C CA . GLU A 1 156 ? -65.090 11.960 -25.914 1.00 51.06 156 GLU A CA 1
ATOM 1228 C C . GLU A 1 156 ? -65.779 10.872 -26.752 1.00 51.06 156 GLU A C 1
ATOM 1230 O O . GLU A 1 156 ? -65.146 10.240 -27.592 1.00 51.06 156 GLU A O 1
ATOM 1235 N N . LEU A 1 157 ? -67.088 10.672 -26.524 1.00 43.50 157 LEU A N 1
ATOM 1236 C CA . LEU A 1 157 ? -68.146 10.512 -27.548 1.00 43.50 157 LEU A CA 1
ATOM 1237 C C . LEU A 1 157 ? -69.463 10.031 -26.906 1.00 43.50 157 LEU A C 1
ATOM 1239 O O . LEU A 1 157 ? -69.702 8.839 -26.736 1.00 43.50 157 LEU A O 1
ATOM 1243 N N . VAL A 1 158 ? -70.365 10.973 -26.613 1.00 47.66 158 VAL A N 1
ATOM 1244 C CA . VAL A 1 158 ? -71.800 10.700 -26.419 1.00 47.66 158 VAL A CA 1
ATOM 1245 C C . VAL A 1 158 ? -72.572 11.469 -27.486 1.00 47.66 158 VAL A C 1
ATOM 1247 O O . VAL A 1 158 ? -72.860 12.637 -27.262 1.00 47.66 158 VAL A O 1
ATOM 1250 N N . VAL A 1 159 ? -72.914 10.824 -28.613 1.00 41.56 159 VAL A N 1
ATOM 1251 C CA . VAL A 1 159 ? -74.079 11.151 -29.467 1.00 41.56 159 VAL A CA 1
ATOM 1252 C C . VAL A 1 159 ? -74.527 9.895 -30.256 1.00 41.56 159 VAL A C 1
ATOM 1254 O O . VAL A 1 159 ? -73.777 9.375 -31.071 1.00 41.56 159 VAL A O 1
ATOM 1257 N N . GLU A 1 160 ? -75.777 9.486 -29.994 1.00 43.84 160 GLU A N 1
ATOM 1258 C CA . GLU A 1 160 ? -76.751 8.722 -30.815 1.00 43.84 160 GLU A CA 1
ATOM 1259 C C . GLU A 1 160 ? -76.636 7.186 -31.063 1.00 43.84 160 GLU A C 1
ATOM 1261 O O . GLU A 1 160 ? -75.718 6.651 -31.671 1.00 43.84 160 GLU A O 1
ATOM 1266 N N . THR A 1 161 ? -77.696 6.505 -30.592 1.00 50.44 161 THR A N 1
ATOM 1267 C CA . THR A 1 161 ? -78.218 5.117 -30.760 1.00 50.44 161 THR A CA 1
ATOM 1268 C C . THR A 1 161 ? -78.611 4.776 -32.226 1.00 50.44 161 THR A C 1
ATOM 1270 O O . THR A 1 161 ? -78.736 5.756 -32.959 1.00 50.44 161 THR A O 1
ATOM 1273 N N . PRO A 1 162 ? -78.955 3.528 -32.693 1.00 53.94 162 PRO A N 1
ATOM 1274 C CA . PRO A 1 162 ? -79.737 2.479 -31.990 1.00 53.94 162 PRO A CA 1
ATOM 1275 C C . PRO A 1 162 ? -79.522 0.968 -32.348 1.00 53.94 162 PRO A C 1
ATOM 1277 O O . PRO A 1 162 ? -78.970 0.611 -33.377 1.00 53.94 162 PRO A O 1
ATOM 1280 N N . VAL A 1 163 ? -80.023 0.104 -31.445 1.00 49.47 163 VAL A N 1
ATOM 1281 C CA . VAL A 1 163 ? -80.812 -1.143 -31.655 1.00 49.47 163 VAL A CA 1
ATOM 1282 C C . VAL A 1 163 ? -80.385 -2.107 -32.788 1.00 49.47 163 VAL A C 1
ATOM 1284 O O . VAL A 1 163 ? -80.624 -1.811 -33.947 1.00 49.47 163 VAL A O 1
ATOM 1287 N N . ASP A 1 164 ? -79.843 -3.291 -32.444 1.00 34.31 164 ASP A N 1
ATOM 1288 C CA . ASP A 1 164 ? -80.424 -4.616 -32.782 1.00 34.31 164 ASP A CA 1
ATOM 1289 C C . ASP A 1 164 ? -79.540 -5.829 -32.378 1.00 34.31 164 ASP A C 1
ATOM 1291 O O . ASP A 1 164 ? -78.345 -5.880 -32.650 1.00 34.31 164 ASP A O 1
ATOM 1295 N N . ALA A 1 165 ? -80.214 -6.809 -31.760 1.00 41.75 165 ALA A N 1
ATOM 1296 C CA . ALA A 1 165 ? -80.062 -8.274 -31.835 1.00 41.75 165 ALA A CA 1
ATOM 1297 C C . ALA A 1 165 ? -78.740 -9.017 -31.479 1.00 41.75 165 ALA A C 1
ATOM 1299 O O . ALA A 1 165 ? -77.765 -9.033 -32.219 1.00 41.75 165 ALA A O 1
ATOM 1300 N N . ASP A 1 166 ? -78.836 -9.773 -30.374 1.00 35.25 166 ASP A N 1
ATOM 1301 C CA . ASP A 1 166 ? -78.610 -11.231 -30.246 1.00 35.25 166 ASP A CA 1
ATOM 1302 C C . ASP A 1 166 ? -77.338 -11.886 -30.839 1.00 35.25 166 ASP A C 1
ATOM 1304 O O . ASP A 1 166 ? -77.225 -12.058 -32.048 1.00 35.25 166 ASP A O 1
ATOM 1308 N N . ALA A 1 167 ? -76.442 -12.378 -29.963 1.00 36.09 167 ALA A N 1
ATOM 1309 C CA . ALA A 1 167 ? -75.701 -13.640 -30.150 1.00 36.09 167 ALA A CA 1
ATOM 1310 C C . ALA A 1 167 ? -74.857 -14.010 -28.904 1.00 36.09 167 ALA A C 1
ATOM 1312 O O . ALA A 1 167 ? -73.761 -13.500 -28.686 1.00 36.09 167 ALA A O 1
ATOM 1313 N N . THR A 1 168 ? -75.397 -14.937 -28.109 1.00 44.94 168 THR A N 1
ATOM 1314 C CA . THR A 1 168 ? -74.744 -16.156 -27.573 1.00 44.94 168 THR A CA 1
ATOM 1315 C C . THR A 1 168 ? -73.327 -16.125 -26.958 1.00 44.94 168 THR A C 1
ATOM 1317 O O . THR A 1 168 ? -72.328 -15.937 -27.640 1.00 44.94 168 THR A O 1
ATOM 1320 N N . GLU A 1 169 ? -73.302 -16.534 -25.680 1.00 38.53 169 GLU A N 1
ATOM 1321 C CA . GLU A 1 169 ? -72.379 -17.474 -25.005 1.00 38.53 169 GLU A CA 1
ATOM 1322 C C . GLU A 1 169 ? -70.845 -17.246 -24.992 1.00 38.53 169 GLU A C 1
ATOM 1324 O O . GLU A 1 169 ? -70.136 -17.187 -25.990 1.00 38.53 169 GLU A O 1
ATOM 1329 N N . ALA A 1 170 ? -70.315 -17.246 -23.763 1.00 39.81 170 ALA A N 1
ATOM 1330 C CA . ALA A 1 170 ? -68.903 -17.386 -23.393 1.00 39.81 170 ALA A CA 1
ATOM 1331 C C . ALA A 1 170 ? -68.345 -18.796 -23.747 1.00 39.81 170 ALA A C 1
ATOM 1333 O O . ALA A 1 170 ? -69.090 -19.625 -24.261 1.00 39.81 170 ALA A O 1
ATOM 1334 N N . PRO A 1 171 ? -67.136 -19.226 -23.310 1.00 55.00 171 PRO A N 1
ATOM 1335 C CA . PRO A 1 171 ? -65.862 -18.557 -22.991 1.00 55.00 171 PRO A CA 1
ATOM 1336 C C . PRO A 1 171 ? -64.652 -19.273 -23.659 1.00 55.00 171 PRO A C 1
ATOM 1338 O O . PRO A 1 171 ? -64.672 -20.489 -23.824 1.00 55.00 171 PRO A O 1
ATOM 1341 N N . VAL A 1 172 ? -63.498 -18.619 -23.883 1.00 37.38 172 VAL A N 1
ATOM 1342 C CA . VAL A 1 172 ? -62.227 -19.376 -24.029 1.00 37.38 172 VAL A CA 1
ATOM 1343 C C . VAL A 1 172 ? -61.052 -18.701 -23.322 1.00 37.38 172 VAL A C 1
ATOM 1345 O O . VAL A 1 172 ? -60.515 -17.681 -23.744 1.00 37.38 172 VAL A O 1
ATOM 1348 N N . LYS A 1 173 ? -60.612 -19.362 -22.247 1.00 42.16 173 LYS A N 1
ATOM 1349 C CA . LYS A 1 173 ? -59.333 -19.165 -21.558 1.00 42.16 173 LYS A CA 1
ATOM 1350 C C . LYS A 1 173 ? -58.171 -19.309 -22.548 1.00 42.16 173 LYS A C 1
ATOM 1352 O O . LYS A 1 173 ? -58.044 -20.355 -23.183 1.00 42.16 173 LYS A O 1
ATOM 1357 N N . LYS A 1 174 ? -57.229 -18.362 -22.569 1.00 38.28 174 LYS A N 1
ATOM 1358 C CA . LYS A 1 174 ? -55.846 -18.655 -22.978 1.00 38.28 174 LYS A CA 1
ATOM 1359 C C . LYS A 1 174 ? -54.884 -18.355 -21.840 1.00 38.28 174 LYS A C 1
ATOM 1361 O O . LYS A 1 174 ? -54.696 -17.222 -21.414 1.00 38.28 174 LYS A O 1
ATOM 1366 N N . ALA A 1 175 ? -54.324 -19.449 -21.339 1.00 38.19 175 ALA A N 1
ATOM 1367 C CA . ALA A 1 175 ? -53.321 -19.514 -20.302 1.00 38.19 175 ALA A CA 1
ATOM 1368 C C . ALA A 1 175 ? -52.030 -18.794 -20.717 1.00 38.19 175 ALA A C 1
ATOM 1370 O O . ALA A 1 175 ? -51.533 -18.954 -21.832 1.00 38.19 175 ALA A O 1
ATOM 1371 N N . ALA A 1 176 ? -51.464 -18.042 -19.775 1.00 37.22 176 ALA A N 1
ATOM 1372 C CA . ALA A 1 176 ? -50.147 -17.440 -19.883 1.00 37.22 176 ALA A CA 1
ATOM 1373 C C . ALA A 1 176 ? -49.059 -18.529 -19.951 1.00 37.22 176 ALA A C 1
ATOM 1375 O O . ALA A 1 176 ? -48.859 -19.302 -19.012 1.00 37.22 176 ALA A O 1
ATOM 1376 N N . ALA A 1 177 ? -48.326 -18.564 -21.063 1.00 40.06 177 ALA A N 1
ATOM 1377 C CA . ALA A 1 177 ? -47.147 -19.399 -21.236 1.00 40.06 177 ALA A CA 1
ATOM 1378 C C . ALA A 1 177 ? -45.983 -18.868 -20.377 1.00 40.06 177 ALA A C 1
ATOM 1380 O O . ALA A 1 177 ? -45.404 -17.815 -20.646 1.00 40.06 177 ALA A O 1
ATOM 1381 N N . LYS A 1 178 ? -45.611 -19.627 -19.343 1.00 36.44 178 LYS A N 1
ATOM 1382 C CA . LYS A 1 178 ? -44.408 -19.415 -18.529 1.00 36.44 178 LYS A CA 1
ATOM 1383 C C . LYS A 1 178 ? -43.217 -20.091 -19.214 1.00 36.44 178 LYS A C 1
ATOM 1385 O O . LYS A 1 178 ? -43.129 -21.314 -19.241 1.00 36.44 178 LYS A O 1
ATOM 1390 N N . LYS A 1 179 ? -42.291 -19.305 -19.770 1.00 34.78 179 LYS A N 1
ATOM 1391 C CA . LYS A 1 179 ? -41.043 -19.819 -20.365 1.00 34.78 179 LYS A CA 1
ATOM 1392 C C . LYS A 1 179 ? -40.100 -20.311 -19.242 1.00 34.78 179 LYS A C 1
ATOM 1394 O O . LYS A 1 179 ? -39.857 -19.543 -18.308 1.00 34.78 179 LYS A O 1
ATOM 1399 N N . PRO A 1 180 ? -39.598 -21.561 -19.269 1.00 45.53 180 PRO A N 1
ATOM 1400 C CA . PRO A 1 180 ? -38.888 -22.148 -18.133 1.00 45.53 180 PRO A CA 1
ATOM 1401 C C . PRO A 1 180 ? -37.414 -21.731 -18.053 1.00 45.53 180 PRO A C 1
ATOM 1403 O O . PRO A 1 180 ? -36.722 -21.561 -19.056 1.00 45.53 180 PRO A O 1
ATOM 1406 N N . ALA A 1 181 ? -36.943 -21.600 -16.813 1.00 37.91 181 ALA A N 1
ATOM 1407 C CA . ALA A 1 181 ? -35.563 -21.334 -16.440 1.00 37.91 181 ALA A CA 1
ATOM 1408 C C . ALA A 1 181 ? -34.652 -22.536 -16.746 1.00 37.91 181 ALA A C 1
ATOM 1410 O O . ALA A 1 181 ? -34.916 -23.657 -16.313 1.00 37.91 181 ALA A O 1
ATOM 1411 N N . ALA A 1 182 ? -33.541 -22.281 -17.438 1.00 41.59 182 ALA A N 1
ATOM 1412 C CA . ALA A 1 182 ? -32.470 -23.249 -17.634 1.00 41.59 182 ALA A CA 1
ATOM 1413 C C . ALA A 1 182 ? -31.736 -23.510 -16.303 1.00 41.59 182 ALA A C 1
ATOM 1415 O O . ALA A 1 182 ? -31.042 -22.637 -15.777 1.00 41.59 182 ALA A O 1
ATOM 1416 N N . LYS A 1 183 ? -31.883 -24.724 -15.757 1.00 41.06 183 LYS A N 1
ATOM 1417 C CA . LYS A 1 183 ? -31.033 -25.253 -14.682 1.00 41.06 183 LYS A CA 1
ATOM 1418 C C . LYS A 1 183 ? -29.679 -25.651 -15.273 1.00 41.06 183 LYS A C 1
ATOM 1420 O O . LYS A 1 183 ? -29.609 -26.506 -16.149 1.00 41.06 183 LYS A O 1
ATOM 1425 N N . LYS A 1 184 ? -28.599 -25.055 -14.767 1.00 37.28 184 LYS A N 1
ATOM 1426 C CA . LYS A 1 184 ? -27.223 -25.489 -15.030 1.00 37.28 184 LYS A CA 1
ATOM 1427 C C . LYS A 1 184 ? -26.939 -26.722 -14.170 1.00 37.28 184 LYS A C 1
ATOM 1429 O O . LYS A 1 184 ? -26.796 -26.599 -12.957 1.00 37.28 184 LYS A O 1
ATOM 1434 N N . ALA A 1 185 ? -26.904 -27.894 -14.796 1.00 38.94 185 ALA A N 1
ATOM 1435 C CA . ALA A 1 185 ? -26.460 -29.129 -14.166 1.00 38.94 185 ALA A CA 1
ATOM 1436 C C . ALA A 1 185 ? -24.955 -29.041 -13.871 1.00 38.94 185 ALA A C 1
ATOM 1438 O O . ALA A 1 185 ? -24.138 -28.800 -14.759 1.00 38.94 185 ALA A O 1
ATOM 1439 N N . THR A 1 186 ? -24.600 -29.200 -12.602 1.00 38.59 186 THR A N 1
ATOM 1440 C CA . THR A 1 186 ? -23.242 -29.467 -12.133 1.00 38.59 186 THR A CA 1
ATOM 1441 C C . THR A 1 186 ? -23.013 -30.973 -12.188 1.00 38.59 186 THR A C 1
ATOM 1443 O O . THR A 1 186 ? -23.639 -31.707 -11.426 1.00 38.59 186 THR A O 1
ATOM 1446 N N . ALA A 1 187 ? -22.135 -31.432 -13.079 1.00 38.47 187 ALA A N 1
ATOM 1447 C CA . ALA A 1 187 ? -21.642 -32.803 -13.077 1.00 38.47 187 ALA A CA 1
ATOM 1448 C C . ALA A 1 187 ? -20.456 -32.913 -12.105 1.00 38.47 187 ALA A C 1
ATOM 1450 O O . ALA A 1 187 ? -19.461 -32.200 -12.235 1.00 38.47 187 ALA A O 1
ATOM 1451 N N . LYS A 1 188 ? -20.607 -33.796 -11.120 1.00 39.78 188 LYS A N 1
ATOM 1452 C CA . LYS A 1 188 ? -19.583 -34.295 -10.201 1.00 39.78 188 LYS A CA 1
ATOM 1453 C C . LYS A 1 188 ? -19.224 -35.707 -10.674 1.00 39.78 188 LYS A C 1
ATOM 1455 O O . LYS A 1 188 ? -20.152 -36.504 -10.783 1.00 39.78 188 LYS A O 1
ATOM 1460 N N . PRO A 1 189 ? -17.951 -36.049 -10.906 1.00 50.81 189 PRO A N 1
ATOM 1461 C CA . PRO A 1 189 ? -17.530 -37.442 -10.881 1.00 50.81 189 PRO A CA 1
ATOM 1462 C C . PRO A 1 189 ? -16.864 -37.759 -9.532 1.00 50.81 189 PRO A C 1
ATOM 1464 O O . PRO A 1 189 ? -15.894 -37.115 -9.136 1.00 50.81 189 PRO A O 1
ATOM 1467 N N . ALA A 1 190 ? -17.449 -38.716 -8.808 1.00 36.16 190 ALA A N 1
ATOM 1468 C CA . ALA A 1 190 ? -16.794 -39.508 -7.765 1.00 36.16 190 ALA A CA 1
ATOM 1469 C C . ALA A 1 190 ? -16.066 -40.664 -8.488 1.00 36.16 190 ALA A C 1
ATOM 1471 O O . ALA A 1 190 ? -16.622 -41.204 -9.437 1.00 36.16 190 ALA A O 1
ATOM 1472 N N . ALA A 1 191 ? -14.759 -40.825 -8.281 1.00 36.69 191 ALA A N 1
ATOM 1473 C CA . ALA A 1 191 ? -14.149 -41.777 -7.345 1.00 36.69 191 ALA A CA 1
ATOM 1474 C C . ALA A 1 191 ? -14.181 -43.228 -7.865 1.00 36.69 191 ALA A C 1
ATOM 1476 O O . ALA A 1 191 ? -15.221 -43.874 -7.831 1.00 36.69 191 ALA A O 1
ATOM 1477 N N . GLU A 1 192 ? -13.015 -43.714 -8.293 1.00 43.91 192 GLU A N 1
ATOM 1478 C CA . GLU A 1 192 ? -12.678 -45.136 -8.378 1.00 43.91 192 GLU A CA 1
ATOM 1479 C C . GLU A 1 192 ? -11.261 -45.292 -7.799 1.00 43.91 192 GLU A C 1
ATOM 1481 O O . GLU A 1 192 ? -10.331 -44.593 -8.207 1.00 43.91 192 GLU A O 1
ATOM 1486 N N . GLU A 1 193 ? -11.165 -46.102 -6.745 1.00 42.62 193 GLU A N 1
ATOM 1487 C CA . GLU A 1 193 ? -9.973 -46.417 -5.953 1.00 42.62 193 GLU A CA 1
ATOM 1488 C C . GLU A 1 193 ? -9.164 -47.548 -6.599 1.00 42.62 193 GLU A C 1
ATOM 1490 O O . GLU A 1 193 ? -9.735 -48.511 -7.105 1.00 42.62 193 GLU A O 1
ATOM 1495 N N . ALA A 1 194 ? -7.836 -47.481 -6.480 1.00 40.97 194 ALA A N 1
ATOM 1496 C CA . ALA A 1 194 ? -6.938 -48.637 -6.495 1.00 40.97 194 ALA A CA 1
ATOM 1497 C C . ALA A 1 194 ? -5.623 -48.283 -5.750 1.00 40.97 194 ALA A C 1
ATOM 1499 O O . ALA A 1 194 ? -5.306 -47.096 -5.645 1.00 40.97 194 ALA A O 1
ATOM 1500 N N . PRO A 1 195 ? -4.907 -49.270 -5.172 1.00 53.12 195 PRO A N 1
ATOM 1501 C CA . PRO A 1 195 ? -4.406 -49.187 -3.795 1.00 53.12 195 PRO A CA 1
ATOM 1502 C C . PRO A 1 195 ? -2.879 -48.993 -3.638 1.00 53.12 195 PRO A C 1
ATOM 1504 O O . PRO A 1 195 ? -2.159 -48.726 -4.592 1.00 53.12 195 PRO A O 1
ATOM 1507 N N . ALA A 1 196 ? -2.466 -49.076 -2.368 1.00 46.59 196 ALA A N 1
ATOM 1508 C CA . ALA A 1 196 ? -1.205 -48.732 -1.711 1.00 46.59 196 ALA A CA 1
ATOM 1509 C C . ALA A 1 196 ? 0.041 -49.598 -2.029 1.00 46.59 196 ALA A C 1
ATOM 1511 O O . ALA A 1 196 ? -0.060 -50.602 -2.726 1.00 46.59 196 ALA A O 1
ATOM 1512 N N . GLU A 1 197 ? 1.148 -49.199 -1.366 1.00 46.25 197 GLU A N 1
ATOM 1513 C CA . GLU A 1 197 ? 2.495 -49.812 -1.204 1.00 46.25 197 GLU A CA 1
ATOM 1514 C C . GLU A 1 197 ? 3.535 -49.282 -2.231 1.00 46.25 197 GLU A C 1
ATOM 1516 O O . GLU A 1 197 ? 3.245 -49.208 -3.416 1.00 46.25 197 GLU A O 1
ATOM 1521 N N . ASP A 1 198 ? 4.747 -48.799 -1.910 1.00 41.38 198 ASP A N 1
ATOM 1522 C CA . ASP A 1 198 ? 5.600 -48.922 -0.721 1.00 41.38 198 ASP A CA 1
ATOM 1523 C C . ASP A 1 198 ? 6.791 -47.908 -0.755 1.00 41.38 198 ASP A C 1
ATOM 1525 O O . ASP A 1 198 ? 7.173 -47.438 -1.826 1.00 41.38 198 ASP A O 1
ATOM 1529 N N . ALA A 1 199 ? 7.400 -47.665 0.417 1.00 47.53 199 ALA A N 1
ATOM 1530 C CA . ALA A 1 199 ? 8.816 -47.312 0.691 1.00 47.53 199 ALA A CA 1
ATOM 1531 C C . ALA A 1 199 ? 9.493 -45.948 0.318 1.00 47.53 199 ALA A C 1
ATOM 1533 O O . ALA A 1 199 ? 9.624 -45.586 -0.844 1.00 47.53 199 ALA A O 1
ATOM 1534 N N . ALA A 1 200 ? 10.090 -45.334 1.369 1.00 49.22 200 ALA A N 1
ATOM 1535 C CA . ALA A 1 200 ? 11.419 -44.667 1.471 1.00 49.22 200 ALA A CA 1
ATOM 1536 C C . ALA A 1 200 ? 11.703 -43.401 0.606 1.00 49.22 200 ALA A C 1
ATOM 1538 O O . ALA A 1 200 ? 11.328 -43.320 -0.548 1.00 49.22 200 ALA A O 1
ATOM 1539 N N . GLU A 1 201 ? 12.376 -42.321 1.022 1.00 55.56 201 GLU A N 1
ATOM 1540 C CA . GLU A 1 201 ? 13.327 -42.051 2.101 1.00 55.56 201 GLU A CA 1
ATOM 1541 C C . GLU A 1 201 ? 13.456 -40.517 2.249 1.00 55.56 201 GLU A C 1
ATOM 1543 O O . GLU A 1 201 ? 13.440 -39.784 1.257 1.00 55.56 201 GLU A O 1
ATOM 1548 N N . ALA A 1 202 ? 13.569 -40.013 3.477 1.00 56.47 202 ALA A N 1
ATOM 1549 C CA . ALA A 1 202 ? 13.812 -38.601 3.759 1.00 56.47 202 ALA A CA 1
ATOM 1550 C C . ALA A 1 202 ? 15.322 -38.352 3.912 1.00 56.47 202 ALA A C 1
ATOM 1552 O O . ALA A 1 202 ? 15.931 -39.006 4.755 1.00 56.47 202 ALA A O 1
ATOM 1553 N N . PRO A 1 203 ? 15.939 -37.386 3.210 1.00 66.06 203 PRO A N 1
ATOM 1554 C CA . PRO A 1 203 ? 17.244 -36.890 3.615 1.00 66.06 203 PRO A CA 1
ATOM 1555 C C . PRO A 1 203 ? 17.073 -35.773 4.651 1.00 66.06 203 PRO A C 1
ATOM 1557 O O . PRO A 1 203 ? 16.676 -34.645 4.351 1.00 66.06 203 PRO A O 1
ATOM 1560 N N . THR A 1 204 ? 17.361 -36.119 5.900 1.00 60.12 204 THR A N 1
ATOM 1561 C CA . THR A 1 204 ? 17.698 -35.187 6.975 1.00 60.12 204 THR A CA 1
ATOM 1562 C C . THR A 1 204 ? 19.119 -34.667 6.749 1.00 60.12 204 THR A C 1
ATOM 1564 O O . THR A 1 204 ? 20.073 -35.380 7.041 1.00 60.12 204 THR A O 1
ATOM 1567 N N . ASP A 1 205 ? 19.277 -33.438 6.262 1.00 58.06 205 ASP A N 1
ATOM 1568 C CA . ASP A 1 205 ? 20.565 -32.735 6.318 1.00 58.06 205 ASP A CA 1
ATOM 1569 C C . ASP A 1 205 ? 20.607 -31.862 7.577 1.00 58.06 205 ASP A C 1
ATOM 1571 O O . ASP A 1 205 ? 20.035 -30.770 7.640 1.00 58.06 205 ASP A O 1
ATOM 1575 N N . ALA A 1 206 ? 21.262 -32.394 8.606 1.00 63.03 206 ALA A N 1
ATOM 1576 C CA . ALA A 1 206 ? 21.706 -31.669 9.785 1.00 63.03 206 ALA A CA 1
ATOM 1577 C C . ALA A 1 206 ? 23.149 -31.184 9.549 1.00 63.03 206 ALA A C 1
ATOM 1579 O O . ALA A 1 206 ? 24.010 -32.019 9.273 1.00 63.03 206 ALA A O 1
ATOM 1580 N N . PRO A 1 207 ? 23.470 -29.885 9.676 1.00 68.62 207 PRO A N 1
ATOM 1581 C CA . PRO A 1 207 ? 24.855 -29.464 9.830 1.00 68.62 207 PRO A CA 1
ATOM 1582 C C . PRO A 1 207 ? 25.288 -29.647 11.290 1.00 68.62 207 PRO A C 1
ATOM 1584 O O . PRO A 1 207 ? 24.666 -29.116 12.211 1.00 68.62 207 PRO A O 1
ATOM 1587 N N . ALA A 1 208 ? 26.341 -30.441 11.462 1.00 57.31 208 ALA A N 1
ATOM 1588 C CA . ALA A 1 208 ? 27.019 -30.715 12.717 1.00 57.31 208 ALA A CA 1
ATOM 1589 C C . ALA A 1 208 ? 27.670 -29.463 13.329 1.00 57.31 208 ALA A C 1
ATOM 1591 O O . ALA A 1 208 ? 28.091 -28.550 12.619 1.00 57.31 208 ALA A O 1
ATOM 1592 N N . ASP A 1 209 ? 27.763 -29.491 14.659 1.00 51.75 209 ASP A N 1
ATOM 1593 C CA . ASP A 1 209 ? 28.732 -28.771 15.482 1.00 51.75 209 ASP A CA 1
ATOM 1594 C C . ASP A 1 209 ? 30.143 -28.769 14.866 1.00 51.75 209 ASP A C 1
ATOM 1596 O O . ASP A 1 209 ? 30.729 -29.827 14.632 1.00 51.75 209 ASP A O 1
ATOM 1600 N N . GLU A 1 210 ? 30.724 -27.579 14.721 1.00 58.81 210 GLU A N 1
ATOM 1601 C CA . GLU A 1 210 ? 32.166 -27.371 14.847 1.00 58.81 210 GLU A CA 1
ATOM 1602 C C . GLU A 1 210 ? 32.399 -26.388 15.999 1.00 58.81 210 GLU A C 1
ATOM 1604 O O . GLU A 1 210 ? 31.668 -25.410 16.170 1.00 58.81 210 GLU A O 1
ATOM 1609 N N . SER A 1 211 ? 33.378 -26.758 16.819 1.00 58.25 211 SER A N 1
ATOM 1610 C CA . SER A 1 211 ? 33.760 -26.185 18.111 1.00 58.25 211 SER A CA 1
ATOM 1611 C C . SER A 1 211 ? 34.302 -24.759 18.047 1.00 58.25 211 SER A C 1
ATOM 1613 O O . SER A 1 211 ? 34.847 -24.363 16.994 1.00 58.25 211 SER A O 1
#

pLDDT: mean 70.58, std 22.51, range [34.31, 97.94]

Sequence (211 aa):
MIACHPVARSDWRSCYPPARRGKSPGLTEECMANIKQQKKRILVAERQRMENIRYRSSIKTAFRRVVEAVQGGDAAVIETAHKEYVSLIDRATAKRALHQNTASRKKARVTRVIARGPQLEETKKRRVTRKTATKAAAKVTEAEVVVEEVVVVEEELVVETPVDADATEAPVKKAAAKKPAAKKATAKPAAEEAPAEDAAEAPTDAPADES